Protein AF-A0A0F8VVW0-F1 (afdb_monomer_lite)

Sequence (254 aa):
MRRQPSDRPENVLALAVAEVDRIKALLSRVTDSRGLVISTGSAEGDTTPPVEAGAHTLYGVKHTRAFRVTDGGGLDIDFEQGQIWMSGTFYSVAASSLTLADDDTSYVFVDNSGAVADNVTGFPGDCWPIAEVTTVGGDITAIADRRSYSAQGVWDGTMDADEILLPRVSGSTYDDVEDANTLFGSAGWFSGGALSDAGGGNINVTAGTGVLRSAATVTTQLLFIDWPASAGNAIPVGTTRYIGVEWNMGVPQV

Organism: NCBI:txid412755

Radius of gyration: 36.34 Å; chains: 1; bounding box: 70×72×110 Å

pLDDT: mean 85.69, std 15.57, range [44.0, 98.69]

Structure (mmCIF, N/CA/C/O backbone):
data_AF-A0A0F8VVW0-F1
#
_entry.id   AF-A0A0F8VVW0-F1
#
loop_
_atom_site.group_PDB
_atom_site.id
_atom_site.type_symbol
_atom_site.label_atom_id
_atom_site.label_alt_id
_atom_site.label_comp_id
_atom_site.label_asym_id
_atom_site.label_entity_id
_atom_site.label_seq_id
_atom_site.pdbx_PDB_ins_code
_atom_site.Cartn_x
_atom_site.Cartn_y
_atom_site.Cartn_z
_atom_site.occupancy
_atom_site.B_iso_or_equiv
_atom_site.auth_seq_id
_atom_site.auth_comp_id
_atom_site.auth_asym_id
_atom_site.auth_atom_id
_atom_site.pdbx_PDB_model_num
ATOM 1 N N . MET A 1 1 ? -22.427 -56.105 -55.520 1.00 47.84 1 MET A N 1
ATOM 2 C CA . MET A 1 1 ? -21.260 -55.901 -54.633 1.00 47.84 1 MET A CA 1
ATOM 3 C C . MET A 1 1 ? -20.719 -54.489 -54.836 1.00 47.84 1 MET A C 1
ATOM 5 O O . MET A 1 1 ? -20.066 -54.245 -55.842 1.00 47.84 1 MET A O 1
ATOM 9 N N . ARG A 1 2 ? -21.032 -53.540 -53.942 1.00 49.62 2 ARG A N 1
ATOM 10 C CA . ARG A 1 2 ? -20.377 -52.219 -53.916 1.00 49.62 2 ARG A CA 1
ATOM 11 C C . ARG A 1 2 ? -19.057 -52.385 -53.165 1.00 49.62 2 ARG A C 1
ATOM 13 O O . ARG A 1 2 ? -19.084 -52.725 -51.988 1.00 49.62 2 ARG A O 1
ATOM 20 N N . ARG A 1 3 ? -17.924 -52.214 -53.851 1.00 55.06 3 ARG A N 1
ATOM 21 C CA . ARG A 1 3 ? -16.608 -52.181 -53.200 1.00 55.06 3 ARG A CA 1
ATOM 22 C C . ARG A 1 3 ? -16.547 -50.929 -52.327 1.00 55.06 3 ARG A C 1
ATOM 24 O O . ARG A 1 3 ? -16.773 -49.831 -52.828 1.00 55.06 3 ARG A O 1
ATOM 31 N N . GLN A 1 4 ? -16.293 -51.122 -51.038 1.00 60.62 4 GLN A N 1
ATOM 32 C CA . GLN A 1 4 ? -16.011 -50.038 -50.106 1.00 60.62 4 GLN A CA 1
ATOM 33 C C . GLN A 1 4 ? -14.734 -49.325 -50.595 1.00 60.62 4 GLN A C 1
ATOM 35 O O . GLN A 1 4 ? -13.787 -50.022 -50.978 1.00 60.62 4 GLN A O 1
ATOM 40 N N . PRO A 1 5 ? -14.708 -47.982 -50.684 1.00 60.03 5 PRO A N 1
ATOM 41 C CA . PRO A 1 5 ? -13.512 -47.260 -51.098 1.00 60.03 5 PRO A CA 1
ATOM 42 C C . PRO A 1 5 ? -12.391 -47.616 -50.127 1.00 60.03 5 PRO A C 1
ATOM 44 O O . PRO A 1 5 ? -12.570 -47.516 -48.919 1.00 60.03 5 PRO A O 1
ATOM 47 N N . SER A 1 6 ? -11.272 -48.107 -50.650 1.00 61.44 6 SER A N 1
ATOM 48 C CA . SER A 1 6 ? -10.105 -48.415 -49.835 1.00 61.44 6 SER A CA 1
ATOM 49 C C . SER A 1 6 ? -9.592 -47.116 -49.219 1.00 61.44 6 SER A C 1
ATOM 51 O O . SER A 1 6 ? -9.110 -46.255 -49.962 1.00 61.44 6 SER A O 1
ATOM 53 N N . ASP A 1 7 ? -9.681 -46.993 -47.898 1.00 57.81 7 ASP A N 1
ATOM 54 C CA . ASP A 1 7 ? -8.983 -45.974 -47.121 1.00 57.81 7 ASP A CA 1
ATOM 55 C C . ASP A 1 7 ? -7.480 -46.148 -47.355 1.00 57.81 7 ASP A C 1
ATOM 57 O O . ASP A 1 7 ? -6.821 -47.003 -46.763 1.00 57.81 7 ASP A O 1
ATOM 61 N N . ARG A 1 8 ? -6.941 -45.399 -48.324 1.00 61.28 8 ARG A N 1
ATOM 62 C CA . ARG A 1 8 ? -5.510 -45.409 -48.613 1.00 61.28 8 ARG A CA 1
ATOM 63 C C . ARG A 1 8 ? -4.805 -44.644 -47.488 1.00 61.28 8 ARG A C 1
ATOM 65 O O . ARG A 1 8 ? -5.070 -43.451 -47.333 1.00 61.28 8 ARG A O 1
ATOM 72 N N . PRO A 1 9 ? -3.880 -45.279 -46.747 1.00 61.19 9 PRO A N 1
ATOM 73 C CA . PRO A 1 9 ? -3.163 -44.649 -45.635 1.00 61.19 9 PRO A CA 1
ATOM 74 C C . PRO A 1 9 ? -2.326 -43.431 -46.061 1.00 61.19 9 PRO A C 1
ATOM 76 O O . PRO A 1 9 ? -1.993 -42.589 -45.233 1.00 61.19 9 PRO A O 1
ATOM 79 N N . GLU A 1 10 ? -2.059 -43.278 -47.359 1.00 61.12 10 GLU A N 1
ATOM 80 C CA . GLU A 1 10 ? -1.355 -42.129 -47.936 1.00 61.12 10 GLU A CA 1
ATOM 81 C C . GLU A 1 10 ? -2.100 -40.790 -47.764 1.00 61.12 10 GLU A C 1
ATOM 83 O O . GLU A 1 10 ? -1.491 -39.733 -47.904 1.00 61.12 10 GLU A O 1
ATOM 88 N N . ASN A 1 11 ? -3.392 -40.802 -47.411 1.00 73.44 11 ASN A N 1
ATOM 89 C CA . ASN A 1 11 ? -4.185 -39.574 -47.292 1.00 73.44 11 ASN A CA 1
ATOM 90 C C . ASN A 1 11 ? -4.186 -38.955 -45.879 1.00 73.44 11 ASN A C 1
ATOM 92 O O . ASN A 1 11 ? -4.501 -37.778 -45.718 1.00 73.44 11 ASN A O 1
ATOM 96 N N . VAL A 1 12 ? -3.820 -39.721 -44.845 1.00 80.00 12 VAL A N 1
ATOM 97 C CA . VAL A 1 12 ? -3.899 -39.254 -43.446 1.00 80.00 12 VAL A CA 1
ATOM 98 C C . VAL A 1 12 ? -2.802 -38.234 -43.139 1.00 80.00 12 VAL A C 1
ATOM 100 O O . VAL A 1 12 ? -3.068 -37.209 -42.515 1.00 80.00 12 VAL A O 1
ATOM 103 N N . LEU A 1 13 ? -1.582 -38.469 -43.632 1.00 81.94 13 LEU A N 1
ATOM 104 C CA . LEU A 1 13 ? -0.460 -37.549 -43.435 1.00 81.94 13 LEU A CA 1
ATOM 105 C C . LEU A 1 13 ? -0.698 -36.209 -44.142 1.00 81.94 13 LEU A C 1
ATOM 107 O O . LEU A 1 13 ? -0.454 -35.154 -43.564 1.00 81.94 13 LEU A O 1
ATOM 111 N N . ALA A 1 14 ? -1.225 -36.246 -45.368 1.00 84.25 14 ALA A N 1
ATOM 112 C CA . ALA A 1 14 ? -1.556 -35.040 -46.121 1.00 84.25 14 ALA A CA 1
ATOM 113 C C . ALA A 1 14 ? -2.637 -34.204 -45.414 1.00 84.25 14 ALA A C 1
ATOM 115 O O . ALA A 1 14 ? -2.525 -32.981 -45.353 1.00 84.25 14 ALA A O 1
ATOM 116 N N . LEU A 1 15 ? -3.649 -34.859 -44.831 1.00 85.62 15 LEU A N 1
ATOM 117 C CA . LEU A 1 15 ? -4.698 -34.185 -44.067 1.00 85.62 15 LEU A CA 1
ATOM 118 C C . LEU A 1 15 ? -4.159 -33.564 -42.770 1.00 85.62 15 LEU A C 1
ATOM 120 O O . LEU A 1 15 ? -4.502 -3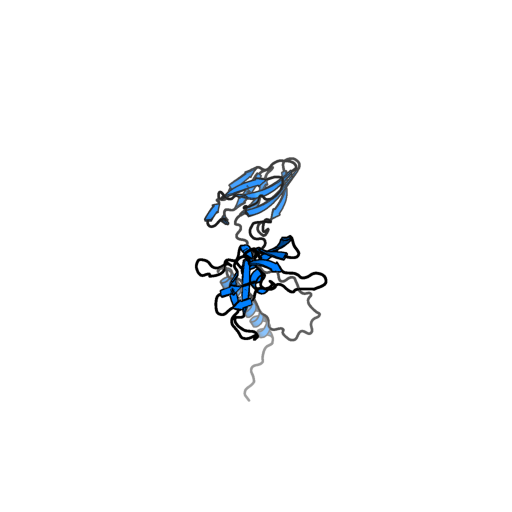2.429 -42.451 1.00 85.62 15 LEU A O 1
ATOM 124 N N . ALA A 1 16 ? -3.286 -34.275 -42.052 1.00 85.81 16 ALA A N 1
ATOM 125 C CA . ALA A 1 16 ? -2.665 -33.765 -40.831 1.00 85.81 16 ALA A CA 1
ATOM 126 C C . ALA A 1 16 ? -1.788 -32.533 -41.105 1.00 85.81 16 ALA A C 1
ATOM 128 O O . ALA A 1 16 ? -1.873 -31.543 -40.383 1.00 85.81 16 ALA A O 1
ATOM 129 N N . VAL A 1 17 ? -0.991 -32.558 -42.180 1.00 90.94 17 VAL A N 1
ATOM 130 C CA . VAL A 1 17 ? -0.174 -31.405 -42.593 1.00 90.94 17 VAL A CA 1
ATOM 131 C C . VAL A 1 17 ? -1.060 -30.217 -42.976 1.00 90.94 17 VAL A C 1
ATOM 133 O O . VAL A 1 17 ? -0.816 -29.103 -42.515 1.00 90.94 17 VAL A O 1
ATOM 136 N N . ALA A 1 18 ? -2.132 -30.453 -43.740 1.00 90.19 18 ALA A N 1
ATOM 137 C CA . ALA A 1 18 ? -3.080 -29.402 -44.105 1.00 90.19 18 ALA A CA 1
ATOM 138 C C . ALA A 1 18 ? -3.761 -28.774 -42.875 1.00 90.19 18 ALA A C 1
ATOM 140 O O . ALA A 1 18 ? -3.954 -27.558 -42.830 1.00 90.19 18 ALA A O 1
ATOM 141 N N . GLU A 1 19 ? -4.091 -29.577 -41.862 1.00 90.94 19 GLU A N 1
ATOM 142 C CA . GLU A 1 19 ? -4.696 -29.082 -40.624 1.00 90.94 19 GLU A CA 1
ATOM 143 C C . GLU A 1 19 ? -3.701 -28.278 -39.776 1.00 90.94 19 GLU A C 1
ATOM 145 O O . GLU A 1 19 ? -4.054 -27.220 -39.254 1.00 90.94 19 GLU A O 1
ATOM 150 N N . VAL A 1 20 ? -2.435 -28.703 -39.707 1.00 91.19 20 VAL A N 1
ATOM 151 C CA . VAL A 1 20 ? -1.364 -27.930 -39.057 1.00 91.19 20 VAL A CA 1
ATOM 152 C C . VAL A 1 20 ? -1.193 -26.567 -39.724 1.00 91.19 20 VAL A C 1
ATOM 154 O O . VAL A 1 20 ? -1.109 -25.549 -39.034 1.00 91.19 20 VAL A O 1
ATOM 157 N N . ASP A 1 21 ? -1.179 -26.516 -41.054 1.00 92.62 21 ASP A N 1
ATOM 158 C CA . ASP A 1 21 ? -1.031 -25.255 -41.782 1.00 92.62 21 ASP A CA 1
ATOM 159 C C . ASP A 1 21 ? -2.270 -24.358 -41.633 1.00 92.62 21 ASP A C 1
ATOM 161 O O . ASP A 1 21 ? -2.137 -23.139 -41.474 1.00 92.62 21 ASP A O 1
ATOM 165 N N . ARG A 1 22 ? -3.473 -24.946 -41.560 1.00 93.56 22 ARG A N 1
ATOM 166 C CA . ARG A 1 22 ? -4.710 -24.224 -41.223 1.00 93.56 22 ARG A CA 1
ATOM 167 C C . ARG A 1 22 ? -4.638 -23.609 -39.826 1.00 93.56 22 ARG A C 1
ATOM 169 O O . ARG A 1 22 ? -4.979 -22.436 -39.662 1.00 93.56 22 ARG A O 1
ATOM 176 N N . ILE A 1 23 ? -4.185 -24.372 -38.830 1.00 87.62 23 ILE A N 1
ATOM 177 C CA . ILE A 1 23 ? -4.038 -23.899 -37.447 1.00 87.62 23 ILE A CA 1
ATOM 178 C C . ILE A 1 23 ? -3.002 -22.777 -37.380 1.00 87.62 23 ILE A C 1
ATOM 180 O O . ILE A 1 23 ? -3.293 -21.741 -36.788 1.00 87.62 23 ILE A O 1
ATOM 184 N N . LYS A 1 24 ? -1.845 -22.914 -38.041 1.00 86.25 24 LYS A N 1
ATOM 185 C CA . LYS A 1 24 ? -0.831 -21.844 -38.118 1.00 86.25 24 LYS A CA 1
ATOM 186 C C . LYS A 1 24 ? -1.395 -20.560 -38.721 1.00 86.25 24 LYS A C 1
ATOM 188 O O . LYS A 1 24 ? -1.176 -19.481 -38.173 1.00 86.25 24 LYS A O 1
ATOM 193 N N . ALA A 1 25 ? -2.145 -20.668 -39.817 1.00 85.38 25 ALA A N 1
ATOM 194 C CA . ALA A 1 25 ? -2.762 -19.514 -40.464 1.00 85.38 25 ALA A CA 1
ATOM 195 C C . ALA A 1 25 ? -3.808 -18.838 -39.562 1.00 85.38 25 ALA A C 1
ATOM 197 O O . ALA A 1 25 ? -3.866 -17.611 -39.495 1.00 85.38 25 ALA A O 1
ATOM 198 N N . LEU A 1 26 ? -4.617 -19.618 -38.838 1.00 82.56 26 LEU A N 1
ATOM 199 C CA . LEU A 1 26 ? -5.561 -19.080 -37.856 1.00 82.56 26 LEU A CA 1
ATOM 200 C C . LEU A 1 26 ? -4.843 -18.401 -36.692 1.00 82.56 26 LEU A C 1
ATOM 202 O O . LEU A 1 26 ? -5.228 -17.298 -36.313 1.00 82.56 26 LEU A O 1
ATOM 206 N N . LEU A 1 27 ? -3.786 -19.026 -36.171 1.00 78.50 27 LEU A N 1
ATOM 207 C CA . LEU A 1 27 ? -3.002 -18.483 -35.070 1.00 78.50 27 LEU A CA 1
ATOM 208 C C . LEU A 1 27 ? -2.382 -17.140 -35.464 1.00 78.50 27 LEU A C 1
ATOM 210 O O . LEU A 1 27 ? -2.571 -16.169 -34.742 1.00 78.50 27 LEU A O 1
ATOM 214 N N . SER A 1 28 ? -1.770 -17.063 -36.653 1.00 78.06 28 SER A N 1
ATOM 215 C CA . SER A 1 28 ? -1.213 -15.822 -37.211 1.00 78.06 28 SER A CA 1
ATOM 216 C C . SER A 1 28 ? -2.260 -14.709 -37.286 1.00 78.06 28 SER A C 1
ATOM 218 O O . SER A 1 28 ? -2.015 -13.597 -36.828 1.00 78.06 28 SER A O 1
ATOM 220 N N . ARG A 1 29 ? -3.466 -15.011 -37.791 1.00 75.12 29 ARG A N 1
ATOM 221 C CA . ARG A 1 29 ? -4.549 -14.017 -37.901 1.00 75.12 29 ARG A CA 1
ATOM 222 C C . ARG A 1 29 ? -5.009 -13.490 -36.545 1.00 75.12 29 ARG A C 1
ATOM 224 O O . ARG A 1 29 ? -5.403 -12.333 -36.464 1.00 75.12 29 ARG A O 1
ATOM 231 N N . VAL A 1 30 ? -4.985 -14.322 -35.505 1.00 69.69 30 VAL A N 1
ATOM 232 C CA . VAL A 1 30 ? 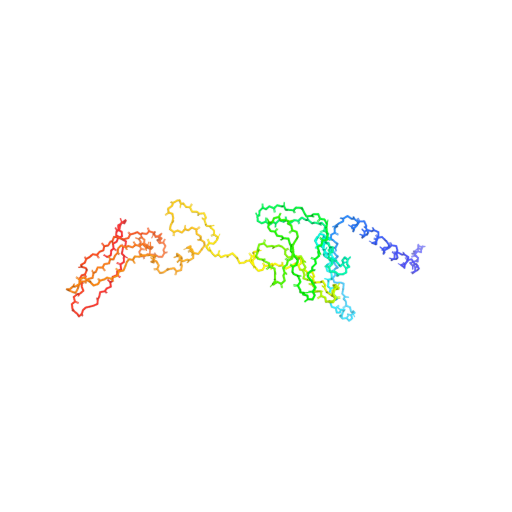-5.365 -13.909 -34.146 1.00 69.69 30 VAL A CA 1
ATOM 233 C C . VAL A 1 30 ? -4.232 -13.119 -33.481 1.00 69.69 30 VAL A C 1
ATOM 235 O O . VAL A 1 30 ? -4.498 -12.101 -32.834 1.00 69.69 30 VAL A O 1
ATOM 238 N N . THR A 1 31 ? -2.972 -13.522 -33.685 1.00 64.31 31 THR A N 1
ATOM 239 C CA . THR A 1 31 ? -1.797 -12.861 -33.094 1.00 64.31 31 THR A CA 1
ATOM 240 C C . THR A 1 31 ? -1.490 -11.492 -33.700 1.00 64.31 31 THR A C 1
ATOM 242 O O . THR A 1 31 ? -1.046 -10.597 -32.977 1.00 64.31 31 THR A O 1
ATOM 245 N N . ASP A 1 32 ? -1.802 -11.275 -34.981 1.00 61.38 32 ASP A N 1
ATOM 246 C CA . ASP A 1 32 ? -1.626 -9.972 -35.648 1.00 61.38 32 ASP A CA 1
ATOM 247 C C . ASP A 1 32 ? -2.546 -8.887 -35.052 1.00 61.38 32 ASP A C 1
ATOM 249 O O . ASP A 1 32 ? -2.258 -7.689 -35.101 1.00 61.38 32 ASP A O 1
ATOM 253 N N . SER A 1 33 ? -3.621 -9.307 -34.382 1.00 51.47 33 SER A N 1
ATOM 254 C CA . SER A 1 33 ? -4.605 -8.454 -33.716 1.00 51.47 33 SER A CA 1
ATOM 255 C C . SER A 1 33 ? -4.477 -8.451 -32.188 1.00 51.47 33 SER A C 1
ATOM 257 O O . SER A 1 33 ? -5.466 -8.608 -31.491 1.00 51.47 33 SER A O 1
ATOM 259 N N . ARG A 1 34 ? -3.270 -8.255 -31.635 1.00 54.69 34 ARG A N 1
ATOM 260 C CA . ARG A 1 34 ? -3.000 -7.921 -30.207 1.00 54.69 34 ARG A CA 1
ATOM 261 C C . ARG A 1 34 ? -3.646 -8.818 -29.117 1.00 54.69 34 ARG A C 1
ATOM 263 O O . ARG A 1 34 ? -3.552 -8.453 -27.948 1.00 54.69 34 ARG A O 1
ATOM 270 N N . GLY A 1 35 ? -4.273 -9.941 -29.454 1.00 54.31 35 GLY A N 1
ATOM 271 C CA . GLY A 1 35 ? -5.018 -10.782 -28.519 1.00 54.31 35 GLY A CA 1
ATOM 272 C C . GLY A 1 35 ? -4.146 -11.848 -27.861 1.00 54.31 35 GLY A C 1
ATOM 273 O O . GLY A 1 35 ? -3.305 -12.461 -28.515 1.00 54.31 35 GLY A O 1
ATOM 274 N N . LEU A 1 36 ? -4.367 -12.080 -26.565 1.00 64.69 36 LEU A N 1
ATOM 275 C CA . LEU A 1 36 ? -3.828 -13.225 -25.833 1.00 64.69 36 LEU A CA 1
ATOM 276 C C . LEU A 1 36 ? -4.496 -14.507 -26.352 1.00 64.69 36 LEU A C 1
ATOM 278 O O . LEU A 1 36 ? -5.720 -14.623 -26.312 1.00 64.69 36 LEU A O 1
ATOM 282 N N . VAL A 1 37 ? -3.704 -15.472 -26.818 1.00 66.38 37 VAL A N 1
ATOM 283 C CA . VAL A 1 37 ? -4.208 -16.793 -27.216 1.00 66.38 37 VAL A CA 1
ATOM 284 C C . VAL A 1 37 ? -4.000 -17.764 -26.058 1.00 66.38 37 VAL A C 1
ATOM 286 O O . VAL A 1 37 ? -2.865 -18.053 -25.692 1.00 66.38 37 VAL A O 1
ATOM 289 N N . ILE A 1 38 ? -5.094 -18.273 -25.490 1.00 67.75 38 ILE A N 1
ATOM 290 C CA . ILE A 1 38 ? -5.076 -19.338 -24.481 1.00 67.75 38 ILE A CA 1
ATOM 291 C C . ILE A 1 38 ? -5.612 -20.600 -25.151 1.00 67.75 38 ILE A C 1
ATOM 293 O O . ILE A 1 38 ? -6.786 -20.653 -25.515 1.00 67.75 38 ILE A O 1
ATOM 297 N N . SER A 1 39 ? -4.772 -21.619 -25.327 1.00 68.44 39 SER A N 1
ATOM 298 C CA . SER A 1 39 ? -5.241 -22.940 -25.748 1.00 68.44 39 SER A CA 1
ATOM 299 C C . SER A 1 39 ? -5.531 -23.795 -24.519 1.00 68.44 39 SER A C 1
ATOM 301 O O . SER A 1 39 ? -4.609 -24.196 -23.812 1.00 68.44 39 SER A O 1
ATOM 303 N N . THR A 1 40 ? -6.800 -24.105 -24.267 1.00 65.94 40 THR A N 1
ATOM 304 C CA . THR A 1 40 ? -7.191 -25.110 -23.273 1.00 65.94 40 THR A CA 1
ATOM 305 C C . THR A 1 40 ? -7.305 -26.460 -23.971 1.00 65.94 40 THR A C 1
ATOM 307 O O . THR A 1 40 ? -8.348 -26.788 -24.540 1.00 65.94 40 THR A O 1
ATOM 310 N N . GLY A 1 41 ? -6.222 -27.235 -23.983 1.00 61.88 41 GLY A N 1
ATOM 311 C CA . GLY A 1 41 ? -6.321 -28.643 -24.364 1.00 61.88 41 GLY A CA 1
ATOM 312 C C . GLY A 1 41 ? -7.166 -29.387 -23.326 1.00 61.88 41 GLY A C 1
ATOM 313 O O . GLY A 1 41 ? -6.975 -29.183 -22.128 1.00 61.88 41 GLY A O 1
ATOM 314 N N . SER A 1 42 ? -8.107 -30.232 -23.756 1.00 53.75 42 SER A N 1
ATOM 315 C CA . SER A 1 42 ? -8.609 -31.282 -22.861 1.00 53.75 42 SER A CA 1
ATOM 316 C C . SER A 1 42 ? -7.496 -32.309 -22.708 1.00 53.75 42 SER A C 1
ATOM 318 O O . SER A 1 42 ? -6.870 -32.658 -23.705 1.00 53.75 42 SER A O 1
ATOM 320 N N . ALA A 1 43 ? -7.222 -32.753 -21.481 1.00 52.56 43 ALA A N 1
ATOM 321 C CA . ALA A 1 43 ? -6.251 -33.810 -21.231 1.00 52.56 43 ALA A CA 1
ATOM 322 C C . ALA A 1 43 ? -6.705 -35.080 -21.968 1.00 52.56 43 ALA A C 1
ATOM 324 O O . ALA A 1 43 ? -7.603 -35.787 -21.510 1.00 52.56 43 ALA A O 1
ATOM 325 N N . GLU A 1 44 ? -6.149 -35.331 -23.151 1.00 59.03 44 GLU A N 1
ATOM 326 C CA . GLU A 1 44 ? -6.324 -36.610 -23.825 1.00 59.03 44 GLU A CA 1
ATOM 327 C C . GLU A 1 44 ? -5.577 -37.668 -23.009 1.00 59.03 44 GLU A C 1
ATOM 329 O O . GLU A 1 44 ? -4.496 -37.397 -22.493 1.00 59.03 44 GLU A O 1
ATOM 334 N N . GLY A 1 45 ? -6.198 -38.837 -22.818 1.00 55.94 45 GLY A N 1
ATOM 335 C CA . GLY A 1 45 ? -5.703 -39.901 -21.943 1.00 55.94 45 GLY A CA 1
ATOM 336 C C . GLY A 1 45 ? -4.254 -40.272 -22.254 1.00 55.94 45 GLY A C 1
ATOM 337 O O . GLY A 1 45 ? -3.985 -40.986 -23.218 1.00 55.94 45 GLY A O 1
ATOM 338 N N . ASP A 1 46 ? -3.344 -39.766 -21.428 1.00 49.88 46 ASP A N 1
ATOM 339 C CA . ASP A 1 46 ? -1.911 -39.792 -21.670 1.00 49.88 46 ASP A CA 1
ATOM 340 C C . ASP A 1 46 ? -1.270 -41.064 -21.093 1.00 49.88 46 ASP A C 1
ATOM 342 O O . ASP A 1 46 ? -1.345 -41.333 -19.893 1.00 49.88 46 ASP A O 1
ATOM 346 N N . THR A 1 47 ? -0.643 -41.862 -21.961 1.00 61.41 47 THR A N 1
ATOM 347 C CA . THR A 1 47 ? 0.270 -42.957 -21.580 1.00 61.41 47 THR A CA 1
ATOM 348 C C . THR A 1 47 ? 1.741 -42.587 -21.788 1.00 61.41 47 THR A C 1
ATOM 350 O O . THR A 1 47 ? 2.609 -43.457 -21.695 1.00 61.41 47 THR A O 1
ATOM 353 N N . THR A 1 48 ? 2.049 -41.336 -22.126 1.00 58.00 48 THR A N 1
ATOM 354 C CA . THR A 1 48 ? 3.425 -40.846 -22.218 1.00 58.00 48 THR A CA 1
ATOM 355 C C . THR A 1 48 ? 3.940 -40.447 -20.830 1.00 58.00 48 THR A C 1
ATOM 357 O O . THR A 1 48 ? 3.157 -40.076 -19.953 1.00 58.00 48 THR A O 1
ATOM 360 N N . PRO A 1 49 ? 5.245 -40.641 -20.554 1.00 62.84 49 PRO A N 1
ATOM 361 C CA . PRO A 1 49 ? 5.819 -40.281 -19.264 1.00 62.84 49 PRO A CA 1
ATOM 362 C C . PRO A 1 49 ? 5.588 -38.790 -18.999 1.00 62.84 49 PRO A C 1
ATOM 364 O O . PRO A 1 49 ? 5.624 -38.013 -19.953 1.00 62.84 49 PRO A O 1
ATOM 367 N N . PRO A 1 50 ? 5.367 -38.399 -17.729 1.00 60.50 50 PRO A N 1
ATOM 368 C CA . PRO A 1 50 ? 4.977 -37.047 -17.364 1.00 60.50 50 PRO A CA 1
ATOM 369 C C . PRO A 1 50 ? 5.950 -36.059 -17.993 1.00 60.50 50 PRO A C 1
ATOM 371 O O . PRO A 1 50 ? 7.121 -35.998 -17.616 1.00 60.50 50 PRO A O 1
ATOM 374 N N . VAL A 1 51 ? 5.465 -35.313 -18.983 1.00 62.69 51 VAL A N 1
ATOM 375 C CA . VAL A 1 51 ? 6.179 -34.150 -19.486 1.00 62.69 51 VAL A CA 1
ATOM 376 C C . VAL A 1 51 ? 6.255 -33.215 -18.288 1.00 62.69 51 VAL A C 1
ATOM 378 O O . VAL A 1 51 ? 5.217 -32.789 -17.777 1.00 62.69 51 VAL A O 1
ATOM 381 N N . GLU A 1 52 ? 7.467 -32.983 -17.771 1.00 55.47 52 GLU A N 1
ATOM 382 C CA . GLU A 1 52 ? 7.692 -31.988 -16.723 1.00 55.47 52 GLU A CA 1
ATOM 383 C C . GLU A 1 52 ? 6.936 -30.726 -17.115 1.00 55.47 52 GLU A C 1
ATOM 385 O O . GLU A 1 52 ? 6.987 -30.334 -18.282 1.00 55.47 52 GLU A O 1
ATOM 390 N N . ALA A 1 53 ? 6.190 -30.143 -16.173 1.00 56.41 53 ALA A N 1
ATOM 391 C CA . ALA A 1 53 ? 5.403 -28.944 -16.401 1.00 56.41 53 ALA A CA 1
ATOM 392 C C . ALA A 1 53 ? 6.331 -27.827 -16.896 1.00 56.41 53 ALA A C 1
ATOM 394 O O . ALA A 1 53 ? 6.897 -27.070 -16.109 1.00 56.41 53 ALA A O 1
ATOM 395 N N . GLY A 1 54 ? 6.526 -27.764 -18.214 1.00 56.28 54 GLY A N 1
ATOM 396 C CA . GLY A 1 54 ? 7.300 -26.733 -18.868 1.00 56.28 54 GLY A CA 1
ATOM 397 C C . GLY A 1 54 ? 6.646 -25.428 -18.481 1.00 56.28 54 GLY A C 1
ATOM 398 O O . GLY A 1 54 ? 5.440 -25.271 -18.685 1.00 56.28 54 GLY A O 1
ATOM 399 N N . ALA A 1 55 ? 7.418 -24.551 -17.838 1.00 47.19 55 ALA A N 1
ATOM 400 C CA . ALA A 1 55 ? 6.930 -23.288 -17.316 1.00 47.19 55 ALA A CA 1
ATOM 401 C C . ALA A 1 55 ? 6.016 -22.641 -18.356 1.00 47.19 55 ALA A C 1
ATOM 403 O O . ALA A 1 55 ? 6.440 -22.358 -19.482 1.00 47.19 55 ALA A O 1
ATOM 404 N N . HIS A 1 56 ? 4.746 -22.472 -17.992 1.00 45.50 56 HIS A N 1
ATOM 405 C CA . HIS A 1 56 ? 3.754 -21.836 -18.836 1.00 45.50 56 HIS A CA 1
ATOM 406 C C . HIS A 1 56 ? 4.204 -20.382 -18.995 1.00 45.50 56 HIS A C 1
ATOM 408 O O . HIS A 1 56 ? 3.912 -19.526 -18.163 1.00 45.50 56 HIS A O 1
ATOM 414 N N . THR A 1 57 ? 5.021 -20.118 -20.013 1.00 51.56 57 THR A N 1
ATOM 415 C CA . THR A 1 57 ? 5.554 -18.785 -20.272 1.00 51.56 57 THR A CA 1
ATOM 416 C C . THR A 1 57 ? 4.394 -18.004 -20.853 1.00 51.56 57 THR A C 1
ATOM 418 O O . THR A 1 57 ? 4.121 -18.061 -22.052 1.00 51.56 57 THR A O 1
ATOM 421 N N . LEU A 1 58 ? 3.625 -17.361 -19.974 1.00 52.62 58 LEU A N 1
ATOM 422 C CA . LEU A 1 58 ? 2.539 -16.481 -20.362 1.00 52.62 58 LEU A CA 1
ATOM 423 C C . LEU A 1 58 ? 3.150 -15.386 -21.240 1.00 52.62 58 LEU A C 1
ATOM 425 O O . LEU A 1 58 ? 3.756 -14.439 -20.742 1.00 52.62 58 LEU A O 1
ATOM 429 N N . TYR A 1 59 ? 2.965 -15.483 -22.556 1.00 45.91 59 TYR A N 1
ATOM 430 C CA . TYR A 1 59 ? 3.287 -14.401 -23.482 1.00 45.91 59 TYR A CA 1
ATOM 431 C C . TYR A 1 59 ? 2.239 -13.271 -23.401 1.00 45.91 59 TYR A C 1
ATOM 433 O O . TYR A 1 59 ? 1.746 -12.768 -24.404 1.00 45.91 59 TYR A O 1
ATOM 441 N N . GLY A 1 60 ? 1.933 -12.827 -22.178 1.00 44.16 60 GLY A N 1
ATOM 442 C CA . GLY A 1 60 ? 1.423 -11.487 -21.890 1.00 44.16 60 GLY A CA 1
ATOM 443 C C . GLY A 1 60 ? 2.530 -10.424 -21.951 1.00 44.16 60 GLY A C 1
ATOM 444 O O . GLY A 1 60 ? 2.309 -9.293 -21.541 1.00 44.16 60 GLY A O 1
ATOM 445 N N . VAL A 1 61 ? 3.713 -10.760 -22.491 1.00 44.00 61 VAL A N 1
ATOM 446 C CA . VAL A 1 61 ? 4.908 -9.901 -22.631 1.00 44.00 61 VAL A CA 1
ATOM 447 C C . VAL A 1 61 ? 4.752 -8.792 -23.680 1.00 44.00 61 VAL A C 1
ATOM 449 O O . VAL A 1 61 ? 5.728 -8.323 -24.258 1.00 44.00 61 VAL A O 1
ATOM 452 N N . LYS A 1 62 ? 3.542 -8.262 -23.872 1.00 48.16 62 LYS A N 1
ATOM 453 C CA . LYS A 1 62 ? 3.452 -6.817 -24.069 1.00 48.16 62 LYS A CA 1
ATOM 454 C C . LYS A 1 62 ? 3.546 -6.167 -22.693 1.00 48.16 62 LYS A C 1
ATOM 456 O O . LYS A 1 62 ? 2.641 -5.450 -22.288 1.00 48.16 62 LYS A O 1
ATOM 461 N N . HIS A 1 63 ? 4.703 -6.312 -22.038 1.00 54.66 63 HIS A N 1
ATOM 462 C CA . HIS A 1 63 ? 5.258 -5.109 -21.440 1.00 54.66 63 HIS A CA 1
ATOM 463 C C . HIS A 1 63 ? 5.346 -4.170 -22.632 1.00 54.66 63 HIS A C 1
ATOM 465 O O . HIS A 1 63 ? 6.155 -4.379 -23.541 1.00 54.66 63 HIS A O 1
ATOM 471 N N . THR A 1 64 ? 4.399 -3.236 -22.735 1.00 66.44 64 THR A N 1
ATOM 472 C CA . THR A 1 64 ? 4.568 -2.103 -23.629 1.00 66.44 64 THR A CA 1
ATOM 473 C C . THR A 1 64 ? 6.001 -1.666 -23.415 1.00 66.44 64 THR A C 1
ATOM 475 O O . THR A 1 64 ? 6.426 -1.515 -22.269 1.00 66.44 64 THR A O 1
ATOM 478 N N . ARG A 1 65 ? 6.787 -1.561 -24.488 1.00 87.44 65 ARG A N 1
ATOM 479 C CA . ARG A 1 65 ? 8.191 -1.180 -24.347 1.00 87.44 65 ARG A CA 1
ATOM 480 C C . ARG A 1 65 ? 8.338 0.202 -23.689 1.00 87.44 65 ARG A C 1
ATOM 482 O O . ARG A 1 65 ? 9.443 0.574 -23.359 1.00 87.44 65 ARG A O 1
ATOM 489 N N . ALA A 1 66 ? 7.224 0.885 -23.416 1.00 92.44 66 ALA A N 1
ATOM 490 C CA . ALA A 1 66 ? 7.087 1.967 -22.463 1.00 92.44 66 ALA A CA 1
ATOM 491 C C . ALA A 1 66 ? 8.012 1.858 -21.255 1.00 92.44 66 ALA A C 1
ATOM 493 O O . ALA A 1 66 ? 8.021 0.852 -20.533 1.00 92.44 66 ALA A O 1
ATOM 494 N N . PHE A 1 67 ? 8.787 2.926 -21.080 1.00 95.56 67 PHE A N 1
ATOM 495 C CA . PHE A 1 67 ? 9.794 3.069 -20.043 1.00 95.56 67 PHE A CA 1
ATOM 496 C C . PHE A 1 67 ? 10.861 1.973 -20.052 1.00 95.56 67 PHE A C 1
ATOM 498 O O . PHE A 1 67 ? 11.573 1.809 -19.077 1.00 95.56 67 PHE A O 1
ATOM 505 N N . ARG A 1 68 ? 10.999 1.163 -21.106 1.00 95.75 68 ARG A N 1
ATOM 506 C CA . ARG A 1 68 ? 12.107 0.210 -21.166 1.00 95.75 68 ARG A CA 1
ATOM 507 C C . ARG A 1 68 ? 13.405 1.002 -21.199 1.00 95.75 68 ARG A C 1
ATOM 509 O O . ARG A 1 68 ? 13.551 1.853 -22.069 1.00 95.75 68 ARG A O 1
ATOM 516 N N . VAL A 1 69 ? 14.311 0.667 -20.289 1.00 97.69 69 VAL A N 1
ATOM 517 C CA . VAL A 1 69 ? 15.667 1.210 -20.239 1.00 97.69 69 VAL A CA 1
ATOM 518 C C . VAL A 1 69 ? 16.613 0.287 -21.004 1.00 97.69 69 VAL A C 1
ATOM 520 O O . VAL A 1 69 ? 16.520 -0.942 -20.899 1.00 97.69 69 VAL A O 1
ATOM 523 N N . THR A 1 70 ? 17.491 0.880 -21.803 1.00 98.00 70 THR A N 1
ATOM 524 C CA . THR A 1 70 ? 18.575 0.217 -22.531 1.00 98.00 70 THR A CA 1
ATOM 525 C C . THR A 1 70 ? 19.865 1.013 -22.388 1.00 98.00 70 THR A C 1
ATOM 527 O O . THR A 1 70 ? 19.832 2.202 -22.094 1.00 98.00 70 THR A O 1
ATOM 530 N N . ASP A 1 71 ? 20.994 0.351 -22.599 1.00 98.31 71 ASP A N 1
ATOM 531 C CA . ASP A 1 71 ? 22.310 0.984 -22.638 1.00 98.31 71 ASP A CA 1
ATOM 532 C C . ASP A 1 71 ? 22.451 1.830 -23.921 1.00 98.31 71 ASP A C 1
ATOM 534 O O . ASP A 1 71 ? 22.309 1.296 -25.027 1.00 98.31 71 ASP A O 1
ATOM 538 N N . GLY A 1 72 ? 22.658 3.140 -23.757 1.00 97.69 72 GLY A N 1
ATOM 539 C CA . GLY A 1 72 ? 22.905 4.108 -24.833 1.00 97.69 72 GLY A CA 1
ATOM 540 C C . GLY A 1 72 ? 24.396 4.277 -25.167 1.00 97.69 72 GLY A C 1
ATOM 541 O O . GLY A 1 72 ? 24.737 4.926 -26.161 1.00 97.69 72 GLY A O 1
ATOM 542 N N . GLY A 1 73 ? 25.277 3.647 -24.385 1.00 96.31 73 GLY A N 1
ATOM 543 C CA . GLY A 1 73 ? 26.730 3.684 -24.479 1.00 96.31 73 GLY A CA 1
ATOM 544 C C . GLY A 1 73 ? 27.378 4.552 -23.397 1.00 96.31 73 GLY A C 1
ATOM 545 O O . GLY A 1 73 ? 26.945 5.672 -23.122 1.00 96.31 73 GLY A O 1
ATOM 546 N N . GLY A 1 74 ? 28.482 4.067 -22.823 1.00 97.81 74 GLY A N 1
ATOM 547 C CA . GLY A 1 74 ? 29.187 4.777 -21.759 1.00 97.81 74 GLY A CA 1
ATOM 548 C C . GLY A 1 74 ? 28.332 4.846 -20.494 1.00 97.81 74 GLY A C 1
ATOM 549 O O . GLY A 1 74 ? 27.912 3.820 -19.974 1.00 97.81 74 GLY A O 1
ATOM 550 N N . LEU A 1 75 ? 28.052 6.057 -20.008 1.00 98.38 75 LEU A N 1
ATOM 551 C CA . LEU A 1 75 ? 27.205 6.279 -18.826 1.00 98.38 75 LEU A CA 1
ATOM 552 C C . LEU A 1 75 ? 25.767 6.687 -19.179 1.00 98.38 75 LEU A C 1
ATOM 554 O O . LEU A 1 75 ? 24.981 6.996 -18.282 1.00 98.38 75 LEU A O 1
ATOM 558 N N . ASP A 1 76 ? 25.421 6.726 -20.467 1.00 98.56 76 ASP A N 1
ATOM 559 C CA . ASP A 1 76 ? 24.100 7.145 -20.921 1.00 98.56 76 ASP A CA 1
ATOM 560 C C . ASP A 1 76 ? 23.157 5.945 -21.023 1.00 98.56 76 ASP A C 1
ATOM 562 O O . ASP A 1 76 ? 23.440 4.952 -21.693 1.00 98.56 76 ASP A O 1
ATOM 566 N N . ILE A 1 77 ? 21.983 6.063 -20.407 1.00 98.69 77 ILE A N 1
ATOM 567 C CA . ILE A 1 77 ? 20.858 5.172 -20.682 1.00 98.69 77 ILE A CA 1
ATOM 568 C C . ILE A 1 77 ? 19.907 5.808 -21.686 1.00 98.69 77 ILE A C 1
ATOM 570 O O . ILE A 1 77 ? 19.669 7.013 -21.649 1.00 98.69 77 ILE A O 1
ATOM 574 N N . ASP A 1 78 ? 19.282 4.975 -22.509 1.00 98.50 78 ASP A N 1
ATOM 575 C CA . ASP A 1 78 ? 18.117 5.329 -23.313 1.00 98.50 78 ASP A CA 1
ATOM 576 C C . ASP A 1 78 ? 16.852 4.766 -22.662 1.00 98.50 78 ASP A C 1
ATOM 578 O O . ASP A 1 78 ? 16.842 3.632 -22.175 1.00 98.50 78 ASP A O 1
ATOM 582 N N . PHE A 1 79 ? 15.755 5.520 -22.701 1.00 98.00 79 PHE A N 1
ATOM 583 C CA . PHE A 1 79 ? 14.447 5.034 -22.276 1.00 98.00 79 PHE A CA 1
ATOM 584 C C . PHE A 1 79 ? 13.353 5.314 -23.304 1.00 98.00 79 PHE A C 1
ATOM 586 O O . PHE A 1 79 ? 13.296 6.361 -23.952 1.00 98.00 79 PHE A O 1
ATOM 593 N N . GLU A 1 80 ? 12.439 4.357 -23.456 1.00 97.25 80 GLU A N 1
ATOM 594 C CA . GLU A 1 80 ? 11.325 4.474 -24.396 1.00 97.25 80 GLU A CA 1
ATOM 595 C C . GLU A 1 80 ? 10.146 5.276 -23.810 1.00 97.25 80 GLU A C 1
ATOM 597 O O . GLU A 1 80 ? 9.860 5.225 -22.613 1.00 97.25 80 GLU A O 1
ATOM 602 N N . GLN A 1 81 ? 9.402 5.969 -24.679 1.00 96.88 81 GLN A N 1
ATOM 603 C CA . GLN A 1 81 ? 8.227 6.762 -24.302 1.00 96.88 81 GLN A CA 1
ATOM 604 C C . GLN A 1 81 ? 7.170 5.938 -23.556 1.00 96.88 81 GLN A C 1
ATOM 606 O O . GLN A 1 81 ? 6.903 4.795 -23.921 1.00 96.88 81 GLN A O 1
ATOM 611 N N . GLY A 1 82 ? 6.478 6.533 -22.592 1.00 95.25 82 GLY A N 1
ATOM 612 C CA . GLY A 1 82 ? 5.454 5.846 -21.810 1.00 95.25 82 GLY A CA 1
ATOM 613 C C . GLY A 1 82 ? 4.377 6.780 -21.277 1.00 95.25 82 GLY A C 1
ATOM 614 O O . GLY A 1 82 ? 4.486 8.002 -21.356 1.00 95.25 82 GLY A O 1
ATOM 615 N N . GLN A 1 83 ? 3.307 6.192 -20.752 1.00 94.81 83 GLN A N 1
ATOM 616 C CA . GLN A 1 83 ? 2.278 6.920 -20.018 1.00 94.81 83 GLN A CA 1
ATOM 617 C C . GLN A 1 83 ? 2.131 6.315 -18.639 1.00 94.81 83 GLN A C 1
ATOM 619 O O . GLN A 1 83 ? 2.193 5.094 -18.488 1.00 94.81 83 GLN A O 1
ATOM 624 N N . ILE A 1 84 ? 1.912 7.171 -17.655 1.00 93.38 84 ILE A N 1
ATOM 625 C CA . ILE A 1 84 ? 1.790 6.753 -16.272 1.00 93.38 84 ILE A CA 1
ATOM 626 C C . ILE A 1 84 ? 0.715 7.549 -15.545 1.00 93.38 84 ILE A C 1
ATOM 628 O O . ILE A 1 84 ? 0.515 8.728 -15.823 1.00 93.38 84 ILE A O 1
ATOM 632 N N . TRP A 1 85 ? 0.018 6.888 -14.624 1.00 92.19 85 TRP A N 1
ATOM 633 C CA . TRP A 1 85 ? -0.892 7.513 -13.677 1.00 92.19 85 TRP A CA 1
ATOM 634 C C . TRP A 1 85 ? -0.232 7.591 -12.301 1.00 92.19 85 TRP A C 1
ATOM 636 O O . TRP A 1 85 ? 0.044 6.556 -11.701 1.00 92.19 85 TRP A O 1
ATOM 646 N N . MET A 1 86 ? 0.006 8.802 -11.803 1.00 89.06 86 MET A N 1
ATOM 647 C CA . MET A 1 86 ? 0.526 9.045 -10.453 1.00 89.06 86 MET A CA 1
ATOM 648 C C . MET A 1 86 ? -0.240 10.204 -9.830 1.00 89.06 86 MET A C 1
ATOM 650 O O . MET A 1 86 ? -0.564 11.171 -10.520 1.00 89.06 86 MET A O 1
ATOM 654 N N . SER A 1 87 ? -0.565 10.098 -8.540 1.00 85.19 87 SER A N 1
ATOM 655 C CA . SER A 1 87 ? -1.199 11.184 -7.773 1.00 85.19 87 SER A CA 1
ATOM 656 C C . SER A 1 87 ? -2.458 11.769 -8.435 1.00 85.19 87 SER A C 1
ATOM 658 O O . SER A 1 87 ? -2.693 12.976 -8.420 1.00 85.19 87 SER A O 1
ATOM 660 N N . GLY A 1 88 ? -3.265 10.919 -9.079 1.00 87.00 88 GLY A N 1
ATOM 661 C CA . GLY A 1 88 ? -4.497 11.349 -9.744 1.00 87.00 88 GLY A CA 1
ATOM 662 C C . GLY A 1 88 ? -4.308 12.054 -11.097 1.00 87.00 88 GLY A C 1
ATOM 663 O O . GLY A 1 88 ? -5.258 12.662 -11.588 1.00 87.00 88 GLY A O 1
ATOM 664 N N . THR A 1 89 ? -3.112 12.005 -11.696 1.00 91.94 89 THR A N 1
ATOM 665 C CA . THR A 1 89 ? -2.788 12.677 -12.967 1.00 91.94 89 THR A CA 1
ATOM 666 C C . THR A 1 89 ? -2.107 11.722 -13.955 1.00 91.94 89 THR A C 1
ATOM 668 O O . THR A 1 89 ? -1.270 10.906 -13.569 1.00 91.94 89 THR A O 1
ATOM 671 N N . PHE A 1 90 ? -2.455 11.820 -15.249 1.00 94.44 90 PHE A N 1
ATOM 672 C CA . PHE A 1 90 ? -1.767 11.099 -16.330 1.00 94.44 90 PHE A CA 1
ATOM 673 C C . PHE A 1 90 ? -0.592 11.925 -16.861 1.00 94.44 90 PHE A C 1
ATOM 675 O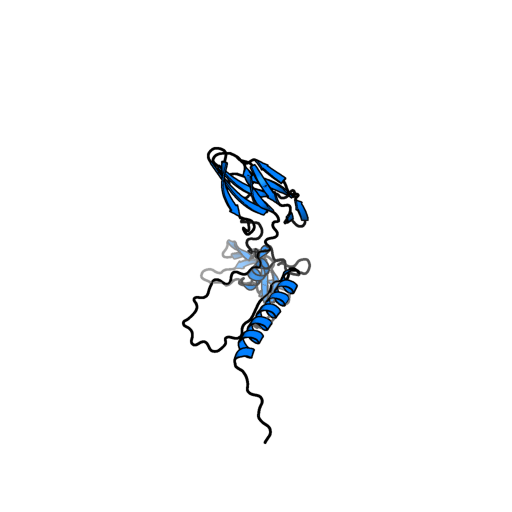 O . PHE A 1 90 ? -0.797 13.002 -17.420 1.00 94.44 90 PHE A O 1
ATOM 682 N N . TYR A 1 91 ? 0.616 11.374 -16.784 1.00 96.00 91 TYR A N 1
ATOM 683 C CA . TYR A 1 91 ? 1.813 11.928 -17.410 1.00 96.00 91 TYR A CA 1
ATOM 684 C C . TYR A 1 91 ? 2.146 11.156 -18.687 1.00 96.00 91 TYR A C 1
ATOM 686 O O . TYR A 1 91 ? 2.093 9.926 -18.716 1.00 96.00 91 TYR A O 1
ATOM 694 N N . SER A 1 92 ? 2.476 11.882 -19.757 1.00 96.50 92 SER A N 1
ATOM 695 C CA . SER A 1 92 ? 3.013 11.308 -20.996 1.00 96.50 92 SER A CA 1
ATOM 696 C C . SER A 1 92 ? 4.482 11.685 -21.106 1.00 96.50 92 SER A C 1
ATOM 698 O O . SER A 1 92 ? 4.809 12.862 -21.233 1.00 96.50 92 SER A O 1
ATOM 700 N N . VAL A 1 93 ? 5.351 10.686 -21.059 1.00 96.81 93 VAL A N 1
ATOM 701 C CA . VAL A 1 93 ? 6.803 10.848 -21.052 1.00 96.81 93 VAL A CA 1
ATOM 702 C C . VAL A 1 93 ? 7.331 10.471 -22.429 1.00 96.81 93 VAL A C 1
ATOM 704 O O . VAL A 1 93 ? 7.058 9.376 -22.925 1.00 96.81 93 VAL A O 1
ATOM 707 N N . ALA A 1 94 ? 8.052 11.384 -23.077 1.00 97.19 94 ALA A N 1
ATOM 708 C CA . ALA A 1 94 ? 8.696 11.116 -24.360 1.00 97.19 94 ALA A CA 1
ATOM 709 C C . ALA A 1 94 ? 9.935 10.227 -24.178 1.00 97.19 94 ALA A C 1
ATOM 711 O O . ALA A 1 94 ? 10.520 10.198 -23.103 1.00 97.19 94 ALA A O 1
ATOM 712 N N . ALA A 1 95 ? 10.342 9.518 -25.231 1.00 97.50 95 ALA A N 1
ATOM 713 C CA . ALA A 1 95 ? 11.615 8.806 -25.226 1.00 97.50 95 ALA A CA 1
ATOM 714 C C . ALA A 1 95 ? 12.771 9.816 -25.165 1.00 97.50 95 ALA A C 1
ATOM 716 O O . ALA A 1 95 ? 12.710 10.849 -25.838 1.00 97.50 95 ALA A O 1
ATOM 717 N N . SER A 1 96 ? 13.802 9.521 -24.379 1.00 98.38 96 SER A N 1
ATOM 718 C CA . SER A 1 96 ? 15.003 10.352 -24.240 1.00 98.38 96 SER A CA 1
ATOM 719 C C . SER A 1 96 ? 16.144 9.513 -23.655 1.00 98.38 96 SER A C 1
ATOM 721 O O . SER A 1 96 ? 15.970 8.319 -23.410 1.00 98.38 96 SER A O 1
ATOM 723 N N . SER A 1 97 ? 17.294 10.144 -23.431 1.00 98.12 97 SER A N 1
ATOM 724 C CA . SER A 1 97 ? 18.406 9.593 -22.665 1.00 98.12 97 SER A CA 1
ATOM 725 C C . SER A 1 97 ? 18.588 10.295 -21.314 1.00 98.12 97 SER A C 1
ATOM 727 O O . SER A 1 97 ? 18.054 11.391 -21.097 1.00 98.12 97 SER A O 1
ATOM 729 N N . LEU A 1 98 ? 19.323 9.649 -20.407 1.00 98.38 98 LEU A N 1
ATOM 730 C CA . LEU A 1 98 ? 19.759 10.176 -19.111 1.00 98.38 98 LEU A CA 1
ATOM 731 C C . LEU A 1 98 ? 21.203 9.718 -18.845 1.00 98.38 98 LEU A C 1
ATOM 733 O O . LEU A 1 98 ? 21.490 8.529 -18.947 1.00 98.38 98 LEU A O 1
ATOM 737 N N . THR A 1 99 ? 22.096 10.644 -18.497 1.00 98.50 99 THR A N 1
ATOM 738 C CA . THR A 1 99 ? 23.481 10.331 -18.107 1.00 98.50 99 THR A CA 1
ATOM 739 C C . THR A 1 99 ? 23.538 10.001 -16.622 1.00 98.50 99 THR A C 1
ATOM 741 O O . THR A 1 99 ? 23.071 10.793 -15.804 1.00 98.50 99 THR A O 1
ATOM 744 N N . LEU A 1 100 ? 24.138 8.867 -16.275 1.00 98.38 100 LEU A N 1
ATOM 745 C CA . LEU A 1 100 ? 24.273 8.392 -14.899 1.00 98.38 100 LEU A CA 1
ATOM 746 C C . LEU A 1 100 ? 25.650 8.730 -14.310 1.00 98.38 100 LEU A C 1
ATOM 748 O O . LEU A 1 100 ? 26.587 9.101 -15.021 1.00 98.38 100 LEU A O 1
ATOM 752 N N . ALA A 1 101 ? 25.778 8.596 -12.990 1.00 98.12 101 ALA A N 1
ATOM 753 C CA . ALA A 1 101 ? 27.076 8.648 -12.324 1.00 98.12 101 ALA A CA 1
ATOM 754 C C . ALA A 1 101 ? 27.931 7.417 -12.682 1.00 98.12 101 ALA A C 1
ATOM 756 O O . ALA A 1 101 ? 27.395 6.356 -12.996 1.00 98.12 101 ALA A O 1
ATOM 757 N N . ASP A 1 102 ? 29.257 7.562 -12.638 1.00 98.38 102 ASP A N 1
ATOM 758 C CA . ASP A 1 102 ? 30.197 6.446 -12.795 1.00 98.38 102 ASP A CA 1
ATOM 759 C C . ASP A 1 102 ? 30.428 5.722 -11.462 1.00 98.38 102 ASP A C 1
ATOM 761 O O . ASP A 1 102 ? 30.297 6.335 -10.401 1.00 98.38 102 ASP A O 1
ATOM 765 N N . ASP A 1 103 ? 30.828 4.452 -11.536 1.00 97.81 103 ASP A N 1
ATOM 766 C CA . ASP A 1 103 ? 31.147 3.587 -10.393 1.00 97.81 103 ASP A CA 1
ATOM 767 C C . ASP A 1 103 ? 30.045 3.547 -9.305 1.00 97.81 103 ASP A C 1
ATOM 769 O O . ASP A 1 103 ? 30.344 3.474 -8.108 1.00 97.81 103 ASP A O 1
ATOM 773 N N . ASP A 1 104 ? 28.767 3.588 -9.704 1.00 98.19 104 ASP A N 1
ATOM 774 C CA . ASP A 1 104 ? 27.622 3.643 -8.784 1.00 98.19 104 ASP A CA 1
ATOM 775 C C . ASP A 1 104 ? 26.429 2.783 -9.256 1.00 98.19 104 ASP A C 1
ATOM 777 O O . ASP A 1 104 ? 26.436 2.162 -10.323 1.00 98.19 104 ASP A O 1
ATOM 781 N N . THR A 1 105 ? 25.386 2.705 -8.428 1.00 98.38 105 THR A N 1
ATOM 782 C CA . THR A 1 105 ? 24.083 2.130 -8.776 1.00 98.38 105 THR A CA 1
ATOM 783 C C . THR A 1 105 ? 23.005 3.209 -8.766 1.00 98.38 105 THR A C 1
ATOM 785 O O . THR A 1 105 ? 22.568 3.662 -7.709 1.00 98.38 105 THR A O 1
ATOM 788 N N . SER A 1 106 ? 22.524 3.574 -9.952 1.00 98.44 106 SER A N 1
ATOM 789 C CA . SER A 1 106 ? 21.438 4.536 -10.143 1.00 98.44 106 SER A CA 1
ATOM 790 C C . SER A 1 106 ? 20.075 3.841 -10.198 1.00 98.44 106 SER A C 1
ATOM 792 O O . SER A 1 106 ? 19.835 2.926 -10.985 1.00 98.44 106 SER A O 1
ATOM 794 N N . TYR A 1 107 ? 19.142 4.331 -9.391 1.00 98.12 107 TYR A N 1
ATOM 795 C CA . TYR A 1 107 ? 17.730 3.966 -9.378 1.00 98.12 107 TYR A CA 1
ATOM 796 C C . TYR A 1 107 ? 16.970 4.963 -10.248 1.00 98.12 107 TYR A C 1
ATOM 798 O O . TYR A 1 107 ? 16.803 6.117 -9.864 1.00 98.12 107 TYR A O 1
ATOM 806 N N . VAL A 1 108 ? 16.527 4.525 -11.423 1.00 98.44 108 VAL A N 1
ATOM 807 C CA . VAL A 1 108 ? 15.888 5.348 -12.458 1.00 98.44 108 VAL A CA 1
ATOM 808 C C . VAL A 1 108 ? 14.371 5.268 -12.320 1.00 98.44 108 VAL A C 1
ATOM 810 O O . VAL A 1 108 ? 13.803 4.170 -12.301 1.00 98.44 108 VAL A O 1
ATOM 813 N N . PHE A 1 109 ? 13.695 6.411 -12.258 1.00 97.69 109 PHE A N 1
ATOM 814 C CA . PHE A 1 109 ? 12.254 6.498 -12.006 1.00 97.69 109 PHE A CA 1
ATOM 815 C C . PHE A 1 109 ? 11.600 7.668 -12.746 1.00 97.69 109 PHE A C 1
ATOM 817 O O . PHE A 1 109 ? 12.279 8.581 -13.210 1.00 97.69 109 PHE A O 1
ATOM 824 N N . VAL A 1 110 ? 10.266 7.648 -12.838 1.00 97.12 110 VAL A N 1
ATOM 825 C CA . VAL A 1 110 ? 9.472 8.847 -13.155 1.00 97.12 110 VAL A CA 1
ATOM 826 C C . VAL A 1 110 ? 9.085 9.535 -11.848 1.00 97.12 110 VAL A C 1
ATOM 828 O O . VAL A 1 110 ? 8.523 8.885 -10.966 1.00 97.12 110 VAL A O 1
ATOM 831 N N . ASP A 1 111 ? 9.378 10.824 -11.708 1.00 96.25 111 ASP A N 1
ATOM 832 C CA . ASP A 1 111 ? 9.006 11.618 -10.533 1.00 96.25 111 ASP A CA 1
ATOM 833 C C . ASP A 1 111 ? 7.553 12.134 -10.595 1.00 96.25 111 ASP A C 1
ATOM 835 O O . ASP A 1 111 ? 6.858 12.006 -11.607 1.00 96.25 111 ASP A O 1
ATOM 839 N N . ASN A 1 112 ? 7.079 12.771 -9.519 1.00 93.88 112 ASN A N 1
ATOM 840 C CA . ASN A 1 112 ? 5.715 13.313 -9.443 1.00 93.88 112 ASN A CA 1
ATOM 841 C C . ASN A 1 112 ? 5.469 14.537 -10.360 1.00 93.88 112 ASN A C 1
ATOM 843 O O . ASN A 1 112 ? 4.361 15.070 -10.380 1.00 93.88 112 ASN A O 1
ATOM 847 N N . SER A 1 113 ? 6.473 14.996 -11.119 1.00 95.88 113 SER A N 1
ATOM 848 C CA . SER A 1 113 ? 6.315 15.980 -12.201 1.00 95.88 113 SER A CA 1
ATOM 849 C C . SER A 1 113 ? 6.158 15.326 -13.582 1.00 95.88 113 SER A C 1
ATOM 851 O O . SER A 1 113 ? 5.859 16.011 -14.563 1.00 95.88 113 SER A O 1
ATOM 853 N N . GLY A 1 114 ? 6.326 14.001 -13.661 1.00 95.62 114 GLY A N 1
ATOM 854 C CA . GLY A 1 114 ? 6.317 13.241 -14.906 1.00 95.62 114 GLY A CA 1
ATOM 855 C C . GLY A 1 114 ? 7.663 13.231 -15.637 1.00 95.62 114 GLY A C 1
ATOM 856 O O . GLY A 1 114 ? 7.699 12.833 -16.801 1.00 95.62 114 GLY A O 1
ATOM 857 N N . ALA A 1 115 ? 8.754 13.672 -15.003 1.00 97.38 115 ALA A N 1
ATOM 858 C CA . ALA A 1 115 ? 10.098 13.632 -15.576 1.00 97.38 115 ALA A CA 1
ATOM 859 C C . ALA A 1 115 ? 10.819 12.332 -15.194 1.00 97.38 115 ALA A C 1
ATOM 861 O O . ALA A 1 115 ? 10.593 11.790 -14.114 1.00 97.38 115 ALA A O 1
ATOM 862 N N . VAL A 1 116 ? 11.693 11.830 -16.072 1.00 98.25 116 VAL A N 1
ATOM 863 C CA . VAL A 1 116 ? 12.604 10.727 -15.725 1.00 98.25 116 VAL A CA 1
ATOM 864 C C . VAL A 1 116 ? 13.824 11.305 -15.019 1.00 98.25 116 VAL A C 1
ATOM 866 O O . VAL A 1 116 ? 14.436 12.245 -15.524 1.00 98.25 116 VAL A O 1
ATOM 869 N N . ALA A 1 117 ? 14.162 10.736 -13.870 1.00 98.25 117 ALA A N 1
ATOM 870 C CA . ALA A 1 117 ? 15.301 11.114 -13.043 1.00 98.25 117 ALA A CA 1
ATOM 871 C C . ALA A 1 117 ? 15.975 9.861 -12.464 1.00 98.25 117 ALA A C 1
ATOM 873 O O . ALA A 1 117 ? 15.440 8.751 -12.572 1.00 98.25 117 ALA A O 1
ATOM 874 N N . ASP A 1 118 ? 17.137 10.039 -11.837 1.00 98.50 118 ASP A N 1
ATOM 875 C CA . ASP A 1 118 ? 17.819 8.997 -11.078 1.00 98.50 118 ASP A CA 1
ATOM 876 C C . ASP A 1 118 ? 18.199 9.442 -9.656 1.00 98.50 118 ASP A C 1
ATOM 878 O O . ASP A 1 118 ? 18.189 10.624 -9.305 1.00 98.50 118 ASP A O 1
ATOM 882 N N . ASN A 1 119 ? 18.486 8.458 -8.807 1.00 97.81 119 ASN A N 1
ATOM 883 C CA . ASN A 1 119 ? 19.007 8.625 -7.453 1.00 97.81 119 ASN A CA 1
ATOM 884 C C . ASN A 1 119 ? 19.938 7.448 -7.142 1.00 97.81 119 ASN A C 1
ATOM 886 O O . ASN A 1 119 ? 19.652 6.334 -7.557 1.00 97.81 119 ASN A O 1
ATOM 890 N N . VAL A 1 120 ? 21.001 7.651 -6.366 1.00 97.75 120 VAL A N 1
ATOM 891 C CA . VAL A 1 120 ? 21.991 6.601 -6.038 1.00 97.75 120 VAL A CA 1
ATOM 892 C C . VAL A 1 120 ? 21.720 5.890 -4.706 1.00 97.75 120 VAL A C 1
ATOM 894 O O . VAL A 1 120 ? 22.379 4.925 -4.338 1.00 97.75 120 VAL A O 1
ATOM 897 N N . THR A 1 121 ? 20.725 6.357 -3.946 1.00 96.38 121 THR A N 1
ATOM 898 C CA . THR A 1 121 ? 20.410 5.814 -2.609 1.00 96.38 121 THR A CA 1
ATOM 899 C C . THR A 1 121 ? 19.198 4.880 -2.577 1.00 96.38 121 THR A C 1
ATOM 901 O O . THR A 1 121 ? 18.986 4.199 -1.575 1.00 96.38 121 THR A O 1
ATOM 904 N N . GLY A 1 122 ? 18.403 4.835 -3.650 1.00 95.06 122 GLY A N 1
ATOM 905 C CA . GLY A 1 122 ? 17.165 4.057 -3.747 1.00 95.06 122 GLY A CA 1
ATOM 906 C C . GLY A 1 122 ? 16.063 4.797 -4.510 1.00 95.06 122 GLY A C 1
ATOM 907 O O . GLY A 1 122 ? 16.203 5.974 -4.846 1.00 95.06 122 GLY A O 1
ATOM 908 N N . PHE A 1 123 ? 14.934 4.127 -4.752 1.00 95.50 123 PHE A N 1
ATOM 909 C CA . PHE A 1 123 ? 13.731 4.783 -5.278 1.00 95.50 123 PHE A CA 1
ATOM 910 C C . PHE A 1 123 ? 13.132 5.734 -4.224 1.00 95.50 123 PHE A C 1
ATOM 912 O O . PHE A 1 123 ? 12.863 5.281 -3.109 1.00 95.50 123 PHE A O 1
ATOM 919 N N . PRO A 1 124 ? 12.908 7.026 -4.534 1.00 93.56 124 PRO A N 1
ATOM 920 C CA . PRO A 1 124 ? 12.190 7.933 -3.638 1.00 93.56 124 PRO A CA 1
ATOM 921 C C . PRO A 1 124 ? 10.738 7.491 -3.385 1.00 93.56 124 PRO A C 1
ATOM 923 O O . PRO A 1 124 ? 10.172 6.706 -4.148 1.00 93.56 124 PRO A O 1
ATOM 926 N N . GLY A 1 125 ? 10.109 8.044 -2.343 1.00 88.12 125 GLY A N 1
ATOM 927 C CA . GLY A 1 125 ? 8.649 7.984 -2.205 1.00 88.12 125 GLY A CA 1
ATOM 928 C C . GLY A 1 125 ? 7.952 8.709 -3.364 1.00 88.12 125 GLY A C 1
ATOM 929 O O . GLY A 1 125 ? 8.545 9.596 -3.980 1.00 88.12 125 GLY A O 1
ATOM 930 N N . ASP A 1 126 ? 6.709 8.327 -3.665 1.00 88.31 126 ASP A N 1
ATOM 931 C CA . ASP A 1 126 ? 5.869 8.947 -4.707 1.00 88.31 126 ASP A CA 1
ATOM 932 C C . ASP A 1 126 ? 6.507 9.012 -6.107 1.00 88.31 126 ASP A C 1
ATOM 934 O O . ASP A 1 126 ? 6.320 9.972 -6.860 1.00 88.31 126 ASP A O 1
ATOM 938 N N . CYS A 1 127 ? 7.267 7.980 -6.473 1.00 93.69 127 CYS A N 1
ATOM 939 C CA . CYS A 1 127 ? 7.815 7.821 -7.814 1.00 93.69 127 CYS A CA 1
ATOM 940 C C . CYS A 1 127 ? 7.326 6.531 -8.471 1.00 93.69 127 CYS A C 1
ATOM 942 O O . CYS A 1 127 ? 6.759 5.645 -7.825 1.00 93.69 127 CYS A O 1
ATOM 944 N N . TRP A 1 128 ? 7.602 6.402 -9.765 1.00 94.38 128 TRP A N 1
ATOM 945 C CA . TRP A 1 128 ? 7.440 5.144 -10.474 1.00 94.38 128 TRP A CA 1
ATOM 946 C C . TRP A 1 128 ? 8.781 4.546 -10.878 1.00 94.38 128 TRP A C 1
ATOM 948 O O . TRP A 1 128 ? 9.421 5.058 -11.803 1.00 94.38 128 TRP A O 1
ATOM 958 N N . PRO A 1 129 ? 9.198 3.454 -10.223 1.00 95.81 129 PRO A N 1
ATOM 959 C CA . PRO A 1 129 ? 10.411 2.727 -10.559 1.00 95.81 129 PRO A CA 1
ATOM 960 C C . PRO A 1 129 ? 10.417 2.255 -12.012 1.00 95.81 129 PRO A C 1
ATOM 962 O O . PRO A 1 129 ? 9.463 1.642 -12.496 1.00 95.81 129 PRO A O 1
ATOM 965 N N . ILE A 1 130 ? 11.524 2.508 -12.705 1.00 96.31 130 ILE A N 1
ATOM 966 C CA . ILE A 1 130 ? 11.745 2.018 -14.063 1.00 96.31 130 ILE A CA 1
ATOM 967 C C . ILE A 1 130 ? 12.875 0.989 -14.079 1.00 96.31 130 ILE A C 1
ATOM 969 O O . ILE A 1 130 ? 12.676 -0.135 -14.545 1.00 96.31 130 ILE A O 1
ATOM 973 N N . ALA A 1 131 ? 14.057 1.349 -13.585 1.00 97.75 131 ALA A N 1
ATOM 974 C CA . ALA A 1 131 ? 15.228 0.483 -13.640 1.00 97.75 131 ALA A CA 1
ATOM 975 C C . ALA A 1 131 ? 16.195 0.750 -12.488 1.00 97.75 131 ALA A C 1
ATOM 977 O O . ALA A 1 131 ? 16.164 1.799 -11.855 1.00 97.75 131 ALA A O 1
ATOM 978 N N . GLU A 1 132 ? 17.070 -0.213 -12.250 1.00 98.19 132 GLU A N 1
ATOM 979 C CA . GLU A 1 132 ? 18.274 -0.066 -11.442 1.00 98.19 132 GLU A CA 1
ATOM 980 C C . GLU A 1 132 ? 19.463 -0.360 -12.356 1.00 98.19 132 GLU A C 1
ATOM 982 O O . GLU A 1 132 ? 19.471 -1.378 -13.053 1.00 98.19 132 GLU A O 1
ATOM 987 N N . VAL A 1 133 ? 20.419 0.560 -12.419 1.00 98.62 133 VAL A N 1
ATOM 988 C CA . VAL A 1 133 ? 21.510 0.542 -13.393 1.00 98.62 133 VAL A CA 1
ATOM 989 C C . VAL A 1 133 ? 22.831 0.646 -12.653 1.00 98.62 133 VAL A C 1
ATOM 991 O O . VAL A 1 133 ? 23.016 1.567 -11.867 1.00 98.62 133 VAL A O 1
ATOM 994 N N . THR A 1 134 ? 23.745 -0.288 -12.908 1.00 98.56 134 THR A N 1
ATOM 995 C CA . THR A 1 134 ? 25.084 -0.297 -12.308 1.00 98.56 134 THR A CA 1
ATOM 996 C C . THR A 1 134 ? 26.121 0.098 -13.350 1.00 98.56 134 THR A C 1
ATOM 998 O O . THR A 1 134 ? 26.229 -0.548 -14.400 1.00 98.56 134 THR A O 1
ATOM 1001 N N . THR A 1 135 ? 26.912 1.119 -13.040 1.00 98.56 135 THR A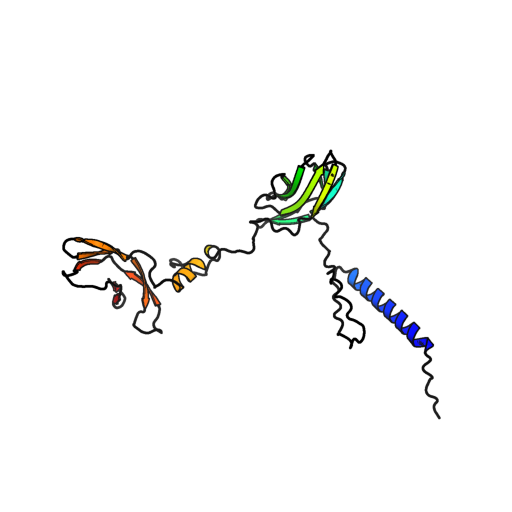 N 1
ATOM 1002 C CA . THR A 1 135 ? 28.019 1.615 -13.864 1.00 98.56 135 THR A CA 1
ATOM 1003 C C . THR A 1 135 ? 29.355 1.269 -13.213 1.00 98.56 135 THR A C 1
ATOM 1005 O O . THR A 1 135 ? 29.466 1.237 -11.988 1.00 98.56 135 THR A O 1
ATOM 1008 N N . VAL A 1 136 ? 30.362 0.931 -14.023 1.00 98.44 136 VAL A N 1
ATOM 1009 C CA . VAL A 1 136 ? 31.740 0.694 -13.563 1.00 98.44 136 VAL A CA 1
ATOM 1010 C C . VAL A 1 136 ? 32.715 1.119 -14.653 1.00 98.44 136 VAL A C 1
ATOM 1012 O O . VAL A 1 136 ? 32.635 0.632 -15.782 1.00 98.44 136 VAL A O 1
ATOM 1015 N N . GLY A 1 137 ? 33.693 1.952 -14.304 1.00 97.50 137 GLY A N 1
ATOM 1016 C CA . GLY A 1 137 ? 34.785 2.325 -15.204 1.00 97.50 137 GLY A CA 1
ATOM 1017 C C . GLY A 1 137 ? 34.337 3.048 -16.478 1.00 97.50 137 GLY A C 1
ATOM 1018 O O . GLY A 1 137 ? 34.938 2.844 -17.537 1.00 97.50 137 GLY A O 1
ATOM 1019 N N . GLY A 1 138 ? 33.298 3.874 -16.381 1.00 97.81 138 GLY A N 1
ATOM 1020 C CA . GLY A 1 138 ? 32.758 4.690 -17.463 1.00 97.81 138 GLY A CA 1
ATOM 1021 C C . GLY A 1 138 ? 31.766 3.970 -18.373 1.00 97.81 138 GLY A C 1
ATOM 1022 O O . GLY A 1 138 ? 31.467 4.500 -19.443 1.00 97.81 138 GLY A O 1
ATOM 1023 N N . ASP A 1 139 ? 31.294 2.781 -17.988 1.00 98.31 139 ASP A N 1
ATOM 1024 C CA . ASP A 1 139 ? 30.391 1.953 -18.793 1.00 98.31 139 ASP A CA 1
ATOM 1025 C C . ASP A 1 139 ? 29.256 1.344 -17.956 1.00 98.31 139 ASP A C 1
ATOM 1027 O O . ASP A 1 139 ? 29.402 1.113 -16.749 1.00 98.31 139 ASP A O 1
ATOM 1031 N N . ILE A 1 140 ? 28.127 1.040 -18.597 1.00 98.56 140 ILE A N 1
ATOM 1032 C CA . ILE A 1 140 ? 27.001 0.343 -17.967 1.00 98.56 140 ILE A CA 1
ATOM 1033 C C . ILE A 1 140 ? 27.280 -1.163 -17.951 1.00 98.56 140 ILE A C 1
ATOM 1035 O O . ILE A 1 140 ? 27.447 -1.811 -18.980 1.00 98.56 140 ILE A O 1
ATOM 1039 N N . THR A 1 141 ? 27.274 -1.761 -16.761 1.00 98.25 141 THR A N 1
ATOM 1040 C CA . THR A 1 141 ? 27.566 -3.196 -16.582 1.00 98.25 141 THR A CA 1
ATOM 1041 C C . THR A 1 141 ? 26.327 -4.038 -16.297 1.00 98.25 141 THR A C 1
ATOM 1043 O O . THR A 1 141 ? 26.323 -5.243 -16.564 1.00 98.25 141 THR A O 1
ATOM 1046 N N . ALA A 1 142 ? 25.258 -3.424 -15.783 1.00 97.81 142 ALA A N 1
ATOM 1047 C CA . ALA A 1 142 ? 23.986 -4.091 -15.538 1.00 97.81 142 ALA A CA 1
ATOM 1048 C C . ALA A 1 142 ? 22.806 -3.117 -15.627 1.00 97.81 142 ALA A C 1
ATOM 1050 O O . ALA A 1 142 ? 22.885 -1.986 -15.156 1.00 97.81 142 ALA A O 1
ATOM 1051 N N . ILE A 1 143 ? 21.689 -3.598 -16.178 1.00 98.19 143 ILE A N 1
ATOM 1052 C CA . ILE A 1 143 ? 20.381 -2.935 -16.133 1.00 98.19 143 ILE A CA 1
ATOM 1053 C C . ILE A 1 143 ? 19.377 -3.965 -15.616 1.00 98.19 143 ILE A C 1
ATOM 1055 O O . ILE A 1 143 ? 19.070 -4.946 -16.300 1.00 98.19 143 ILE A O 1
ATOM 1059 N N . ALA A 1 144 ? 18.860 -3.748 -14.413 1.00 96.62 144 ALA A N 1
ATOM 1060 C CA . ALA A 1 144 ? 17.762 -4.515 -13.850 1.00 96.62 144 ALA A CA 1
ATOM 1061 C C . ALA A 1 144 ? 16.443 -3.768 -14.080 1.00 96.62 144 ALA A C 1
ATOM 1063 O O . ALA A 1 144 ? 16.273 -2.623 -13.667 1.00 96.62 144 ALA A O 1
ATOM 1064 N N . ASP A 1 145 ? 15.488 -4.426 -14.734 1.00 95.25 145 ASP A N 1
ATOM 1065 C CA . ASP A 1 145 ? 14.146 -3.881 -14.942 1.00 95.25 145 ASP A CA 1
ATOM 1066 C C . ASP A 1 145 ? 13.372 -3.861 -13.617 1.00 95.25 145 ASP A C 1
ATOM 1068 O O . ASP A 1 145 ? 13.222 -4.890 -12.952 1.00 95.25 145 ASP A O 1
ATOM 1072 N N . ARG A 1 146 ? 12.878 -2.684 -13.233 1.00 95.00 146 ARG A N 1
ATOM 1073 C CA . ARG A 1 146 ? 12.122 -2.456 -11.997 1.00 95.00 146 ARG A CA 1
ATOM 1074 C C . ARG A 1 146 ? 10.710 -1.943 -12.275 1.00 95.00 146 ARG A C 1
ATOM 1076 O O . ARG A 1 146 ? 10.024 -1.552 -11.344 1.00 95.00 146 ARG A O 1
ATOM 1083 N N . ARG A 1 147 ? 10.207 -2.025 -13.513 1.00 91.44 147 ARG A N 1
ATOM 1084 C CA . ARG A 1 147 ? 8.852 -1.548 -13.868 1.00 91.44 147 ARG A CA 1
ATOM 1085 C C . ARG A 1 147 ? 7.714 -2.318 -13.192 1.00 91.44 147 ARG A C 1
ATOM 1087 O O . ARG A 1 147 ? 6.580 -1.853 -13.197 1.00 91.44 147 ARG A O 1
ATOM 1094 N N . SER A 1 148 ? 7.987 -3.507 -12.655 1.00 83.75 148 SER A N 1
ATOM 1095 C CA . SER A 1 148 ? 7.043 -4.276 -11.829 1.00 83.75 148 SER A CA 1
ATOM 1096 C C . SER A 1 148 ? 7.230 -4.048 -10.327 1.00 83.75 148 SER A C 1
ATOM 1098 O O . SER A 1 148 ? 6.570 -4.708 -9.528 1.00 83.75 148 SER A O 1
ATOM 1100 N N . TYR A 1 149 ? 8.170 -3.190 -9.931 1.00 81.06 149 TYR A N 1
ATOM 1101 C CA . TYR A 1 149 ? 8.451 -2.896 -8.536 1.00 81.06 149 TYR A CA 1
ATOM 1102 C C . TYR A 1 149 ? 7.430 -1.876 -8.031 1.00 81.06 149 TYR A C 1
ATOM 1104 O O . TYR A 1 149 ? 7.425 -0.725 -8.462 1.00 81.06 149 TYR A O 1
ATOM 1112 N N . SER A 1 150 ? 6.566 -2.286 -7.105 1.00 69.62 150 SER A N 1
ATOM 1113 C CA . SER A 1 150 ? 5.809 -1.335 -6.296 1.00 69.62 150 SER A CA 1
ATOM 1114 C C . SER A 1 150 ? 6.787 -0.712 -5.303 1.00 69.62 150 SER A C 1
ATOM 1116 O O . SER A 1 150 ? 7.223 -1.388 -4.366 1.00 69.62 150 SER A O 1
ATOM 1118 N N . ALA A 1 151 ? 7.187 0.543 -5.521 1.00 62.47 151 ALA A N 1
ATOM 1119 C CA . ALA A 1 151 ? 7.973 1.259 -4.524 1.00 62.47 151 ALA A CA 1
ATOM 1120 C C . ALA A 1 151 ? 7.215 1.247 -3.189 1.00 62.47 151 ALA A C 1
ATOM 1122 O O . ALA A 1 151 ? 6.006 1.483 -3.144 1.00 62.47 151 ALA A O 1
ATOM 1123 N N . GLN A 1 152 ? 7.930 0.924 -2.113 1.00 56.72 152 GLN A N 1
ATOM 1124 C CA . GLN A 1 152 ? 7.391 0.905 -0.758 1.00 56.72 152 GLN A CA 1
ATOM 1125 C C . GLN A 1 152 ? 6.765 2.283 -0.468 1.00 56.72 152 GLN A C 1
ATOM 1127 O O . GLN A 1 152 ? 7.464 3.291 -0.526 1.00 56.72 152 GLN A O 1
ATOM 1132 N N . GLY A 1 153 ? 5.451 2.328 -0.229 1.00 59.50 153 GLY A N 1
ATOM 1133 C CA . GLY A 1 153 ? 4.691 3.568 -0.007 1.00 59.50 153 GLY A CA 1
ATOM 1134 C C . GLY A 1 153 ? 3.761 4.002 -1.149 1.00 59.50 153 GLY A C 1
ATOM 1135 O O . GLY A 1 153 ? 2.909 4.851 -0.927 1.00 59.50 153 GLY A O 1
ATOM 1136 N N . VAL A 1 154 ? 3.839 3.403 -2.344 1.00 57.66 154 VAL A N 1
ATOM 1137 C CA . VAL A 1 154 ? 2.942 3.734 -3.476 1.00 57.66 154 VAL A CA 1
ATOM 1138 C C . VAL A 1 154 ? 1.745 2.776 -3.511 1.00 57.66 154 VAL A C 1
ATOM 1140 O O . VAL A 1 154 ? 1.448 2.187 -4.539 1.00 57.66 154 VAL A O 1
ATOM 1143 N N . TRP A 1 155 ? 1.042 2.610 -2.389 1.00 54.84 155 TRP A N 1
ATOM 1144 C CA . TRP A 1 155 ? 0.102 1.505 -2.133 1.00 54.84 155 TRP A CA 1
ATOM 1145 C C . TRP A 1 155 ? 0.839 0.169 -1.982 1.00 54.84 155 TRP A C 1
ATOM 1147 O O . TRP A 1 155 ? 0.980 -0.604 -2.927 1.00 54.84 155 TRP A O 1
ATOM 1157 N N . ASP A 1 156 ? 1.266 -0.160 -0.766 1.00 56.81 156 ASP A N 1
ATOM 1158 C CA . ASP A 1 156 ? 1.681 -1.531 -0.428 1.00 56.81 156 ASP A CA 1
ATOM 1159 C C . ASP A 1 156 ? 0.487 -2.517 -0.399 1.00 56.81 156 ASP A C 1
ATOM 1161 O O . ASP A 1 156 ? 0.643 -3.693 -0.076 1.00 56.81 156 ASP A O 1
ATOM 1165 N N . GLY A 1 157 ? -0.711 -2.049 -0.769 1.00 64.62 157 GLY A N 1
ATOM 1166 C CA . GLY A 1 157 ? -1.962 -2.792 -0.670 1.00 64.62 157 GLY A CA 1
ATOM 1167 C C . GLY A 1 157 ? -2.536 -2.807 0.746 1.00 64.62 157 GLY A C 1
ATOM 1168 O O . GLY A 1 157 ? -3.623 -3.353 0.938 1.00 64.62 157 GLY A O 1
ATOM 1169 N N . THR A 1 158 ? -1.849 -2.196 1.709 1.00 72.44 158 THR A N 1
ATOM 1170 C CA . THR A 1 158 ? -2.355 -1.940 3.050 1.00 72.44 158 THR A CA 1
ATOM 1171 C C . THR A 1 158 ? -3.123 -0.622 2.992 1.00 72.44 158 THR A C 1
ATOM 1173 O O . THR A 1 158 ? -2.557 0.433 2.733 1.00 72.44 158 THR A O 1
ATOM 1176 N N . MET A 1 159 ? -4.445 -0.698 3.131 1.00 83.88 159 MET A N 1
ATOM 1177 C CA . MET A 1 159 ? -5.254 0.451 3.535 1.00 83.88 159 MET A CA 1
ATOM 1178 C C . MET A 1 159 ? -5.375 0.350 5.049 1.00 83.88 159 MET A C 1
ATOM 1180 O O . MET A 1 159 ? -5.844 -0.690 5.534 1.00 83.88 159 MET A O 1
ATOM 1184 N N . ASP A 1 160 ? -4.943 1.379 5.773 1.00 88.00 160 ASP A N 1
ATOM 1185 C CA . ASP A 1 160 ? -5.151 1.406 7.217 1.00 88.00 160 ASP A CA 1
ATOM 1186 C C . ASP A 1 160 ? -6.652 1.569 7.513 1.00 88.00 160 ASP A C 1
ATOM 1188 O O . ASP A 1 160 ? -7.447 2.022 6.682 1.00 88.00 160 ASP A O 1
ATOM 1192 N N . ALA A 1 161 ? -7.094 1.078 8.672 1.00 90.62 161 ALA A N 1
ATOM 1193 C CA . ALA A 1 161 ? -8.522 1.023 8.980 1.00 90.62 161 ALA A CA 1
ATOM 1194 C C . ALA A 1 161 ? -9.146 2.423 9.167 1.00 90.62 161 ALA A C 1
ATOM 1196 O O . ALA A 1 161 ? -10.339 2.585 8.896 1.00 90.62 161 ALA A O 1
ATOM 1197 N N . ASP A 1 162 ? -8.354 3.418 9.565 1.00 91.88 162 ASP A N 1
ATOM 1198 C CA . ASP A 1 162 ? -8.733 4.832 9.683 1.00 91.88 162 ASP A CA 1
ATOM 1199 C C . ASP A 1 162 ? -8.859 5.540 8.318 1.00 91.88 162 ASP A C 1
ATOM 1201 O O . ASP A 1 162 ? -9.567 6.537 8.167 1.00 91.88 162 ASP A O 1
ATOM 1205 N N . GLU A 1 163 ? -8.255 4.985 7.266 1.00 91.69 163 GLU A N 1
ATOM 1206 C CA . GLU A 1 163 ? -8.361 5.513 5.900 1.00 91.69 163 GLU A CA 1
ATOM 1207 C C . GLU A 1 163 ? -9.636 5.047 5.174 1.00 91.69 163 GLU A C 1
ATOM 1209 O O . GLU A 1 163 ? -10.046 5.622 4.156 1.00 91.69 163 GLU A O 1
ATOM 1214 N N . ILE A 1 164 ? -10.302 4.010 5.691 1.00 92.94 164 ILE A N 1
ATOM 1215 C CA . ILE A 1 164 ? -11.539 3.477 5.116 1.00 92.94 164 ILE A CA 1
ATOM 1216 C C . ILE A 1 164 ? -12.741 4.169 5.763 1.00 92.94 164 ILE A C 1
ATOM 1218 O O . ILE A 1 164 ? -13.344 3.680 6.717 1.00 92.94 164 ILE A O 1
ATOM 1222 N N . LEU A 1 165 ? -13.132 5.306 5.189 1.00 92.75 165 LEU A N 1
ATOM 1223 C CA . LEU A 1 165 ? -14.280 6.082 5.660 1.00 92.75 165 LEU A CA 1
ATOM 1224 C C . LEU A 1 165 ? -15.609 5.318 5.522 1.00 92.75 165 LEU A C 1
ATOM 1226 O O . LEU A 1 165 ? -15.908 4.712 4.487 1.00 92.75 165 LEU A O 1
ATOM 1230 N N . LEU A 1 166 ? -16.465 5.430 6.539 1.00 91.88 166 LEU A N 1
ATOM 1231 C CA . LEU A 1 166 ? -17.811 4.861 6.550 1.00 91.88 166 LEU A CA 1
ATOM 1232 C C . LEU A 1 166 ? -18.883 5.915 6.218 1.00 91.88 166 LEU A C 1
ATOM 1234 O O . LEU A 1 166 ? -18.794 7.072 6.640 1.00 91.88 166 LEU A O 1
ATOM 1238 N N . PRO A 1 167 ? -19.969 5.539 5.513 1.00 94.25 167 PRO A N 1
ATOM 1239 C CA . PRO A 1 167 ? -21.134 6.404 5.380 1.00 94.25 167 PRO A CA 1
ATOM 1240 C C . PRO A 1 167 ? -21.728 6.723 6.758 1.00 94.25 167 PRO A C 1
ATOM 1242 O O . PRO A 1 167 ? -22.242 5.835 7.439 1.00 94.25 167 PRO A O 1
ATOM 1245 N N . ARG A 1 168 ? -21.699 7.998 7.159 1.00 90.25 168 ARG A N 1
ATOM 1246 C CA . ARG A 1 168 ? -22.221 8.456 8.455 1.00 90.25 168 ARG A CA 1
ATOM 1247 C C . ARG A 1 168 ? -23.243 9.577 8.330 1.00 90.25 168 ARG A C 1
ATOM 1249 O O . ARG A 1 168 ? -23.273 10.327 7.356 1.00 90.25 168 ARG A O 1
ATOM 1256 N N . VAL A 1 169 ? -24.046 9.729 9.378 1.00 86.81 169 VAL A N 1
ATOM 1257 C CA . VAL A 1 169 ? -24.814 10.953 9.633 1.00 86.81 169 VAL A CA 1
ATOM 1258 C C . VAL A 1 169 ? -23.929 11.981 10.345 1.00 86.81 169 VAL A C 1
ATOM 1260 O O . VAL A 1 169 ? -23.001 11.622 11.071 1.00 86.81 169 VAL A O 1
ATOM 1263 N N . SER A 1 170 ? -24.190 13.272 10.128 1.00 89.81 170 SER A N 1
ATOM 1264 C CA . SER A 1 170 ? -23.427 14.345 10.780 1.00 89.81 170 SER A CA 1
ATOM 1265 C C . SER A 1 170 ? -23.527 14.235 12.307 1.00 89.81 170 SER A C 1
ATOM 1267 O O . SER A 1 170 ? -24.623 14.051 12.835 1.00 89.81 170 SER A O 1
ATOM 1269 N N . GLY A 1 171 ? -22.388 14.329 13.001 1.00 80.00 171 GLY A N 1
ATOM 1270 C CA . GLY A 1 171 ? -22.300 14.193 14.461 1.00 80.00 171 GLY A CA 1
ATOM 1271 C C . GLY A 1 171 ? -22.150 12.758 14.979 1.00 80.00 171 GLY A C 1
ATOM 1272 O O . GLY A 1 171 ? -22.179 12.559 16.188 1.00 80.00 171 GLY A O 1
ATOM 1273 N N . SER A 1 172 ? -21.993 11.763 14.099 1.00 83.69 172 SER A N 1
ATOM 1274 C CA . SER A 1 172 ? -21.660 10.393 14.512 1.00 83.69 172 SER A CA 1
ATOM 1275 C C . SER A 1 172 ? -20.315 10.335 15.246 1.00 83.69 172 SER A C 1
ATOM 1277 O O . SER A 1 172 ? -19.371 11.012 14.839 1.00 83.69 172 SER A O 1
ATOM 1279 N N . THR A 1 173 ? -20.227 9.488 16.274 1.00 80.81 173 THR A N 1
ATOM 1280 C CA . THR A 1 173 ? -19.007 9.219 17.063 1.00 80.81 173 THR A CA 1
ATOM 1281 C C . THR A 1 173 ? -18.030 8.260 16.379 1.00 80.81 173 THR A C 1
ATOM 1283 O O . THR A 1 173 ? -17.054 7.869 17.000 1.00 80.81 173 THR A O 1
ATOM 1286 N N . TYR A 1 174 ? -18.341 7.828 15.158 1.00 85.69 174 TYR A N 1
ATOM 1287 C CA . TYR A 1 174 ? -17.488 7.008 14.304 1.00 85.69 174 TYR A CA 1
ATOM 1288 C C . TYR A 1 174 ? -17.508 7.581 12.890 1.00 85.69 174 TYR A C 1
ATOM 1290 O O . TYR A 1 174 ? -18.576 8.023 12.423 1.00 85.69 174 TYR A O 1
ATOM 1298 N N . ASP A 1 175 ? -16.371 7.560 12.201 1.00 92.75 175 ASP A N 1
ATOM 1299 C CA . ASP A 1 175 ? -16.299 7.923 10.783 1.00 92.75 175 ASP A CA 1
ATOM 1300 C C . ASP A 1 175 ? -15.436 7.042 9.883 1.00 92.75 175 ASP A C 1
ATOM 1302 O O . ASP A 1 175 ? -15.603 7.126 8.663 1.00 92.75 175 ASP A O 1
ATOM 1306 N N . ASP A 1 176 ? -14.672 6.114 10.444 1.00 94.31 176 ASP A N 1
ATOM 1307 C CA . ASP A 1 176 ? -13.895 5.121 9.706 1.00 94.31 176 ASP A CA 1
ATOM 1308 C C . ASP A 1 176 ? -14.105 3.682 10.233 1.00 94.31 176 ASP A C 1
ATOM 1310 O O . ASP A 1 176 ? -14.927 3.415 11.125 1.00 94.31 176 ASP A O 1
ATOM 1314 N N . VAL A 1 177 ? -13.438 2.712 9.600 1.00 94.06 177 VAL A N 1
ATOM 1315 C CA . VAL A 1 177 ? -13.527 1.293 9.976 1.00 94.06 177 VAL A CA 1
ATOM 1316 C C . VAL A 1 177 ? -12.850 1.027 11.321 1.00 94.06 177 VAL A C 1
ATOM 1318 O O . VAL A 1 177 ? -13.322 0.150 12.054 1.00 94.06 177 VAL A O 1
ATOM 1321 N N . GLU A 1 178 ? -11.792 1.761 11.668 1.00 93.94 178 GLU A N 1
ATOM 1322 C CA . GLU A 1 178 ? -11.120 1.624 12.961 1.00 93.94 178 GLU A CA 1
ATOM 1323 C C . GLU A 1 178 ? -12.059 2.004 14.108 1.00 93.94 178 GLU A C 1
ATOM 1325 O O . GLU A 1 178 ? -12.241 1.214 15.040 1.00 93.94 178 GLU A O 1
ATOM 1330 N N . ASP A 1 179 ? -12.735 3.144 14.006 1.00 87.44 179 ASP A N 1
ATOM 1331 C CA . ASP A 1 179 ? -13.730 3.618 14.961 1.00 87.44 179 ASP A CA 1
ATOM 1332 C C . ASP A 1 179 ? -14.886 2.627 15.106 1.00 87.44 179 ASP A C 1
ATOM 1334 O O . ASP A 1 179 ? -15.305 2.298 16.221 1.00 87.44 179 ASP A O 1
ATOM 1338 N N . ALA A 1 180 ? -15.404 2.101 13.991 1.00 89.31 180 ALA A N 1
ATOM 1339 C CA . ALA A 1 180 ? -16.475 1.109 14.031 1.00 89.31 180 ALA A CA 1
ATOM 1340 C C . ALA A 1 180 ? -16.023 -0.194 14.705 1.00 89.31 180 ALA A C 1
ATOM 1342 O O . ALA A 1 180 ? -16.766 -0.780 15.498 1.00 89.31 180 ALA A O 1
ATOM 1343 N N . ASN A 1 181 ? -14.804 -0.656 14.428 1.00 90.25 181 ASN A N 1
ATOM 1344 C CA . ASN A 1 181 ? -14.273 -1.858 15.058 1.00 90.25 181 ASN A CA 1
ATOM 1345 C C . ASN A 1 181 ? -13.968 -1.627 16.546 1.00 90.25 181 ASN A C 1
ATOM 1347 O O . ASN A 1 181 ? -14.286 -2.478 17.377 1.00 90.25 181 ASN A O 1
ATOM 1351 N N . THR A 1 182 ? -13.445 -0.454 16.900 1.00 84.25 182 THR A N 1
ATOM 1352 C CA . THR A 1 182 ? -13.244 -0.019 18.287 1.00 84.25 182 THR A CA 1
ATOM 1353 C C . THR A 1 182 ? -14.574 0.022 19.029 1.00 84.25 182 THR A C 1
ATOM 1355 O O . THR A 1 182 ? -14.686 -0.518 20.128 1.00 84.25 182 THR A O 1
ATOM 1358 N N . LEU A 1 183 ? -15.623 0.552 18.401 1.00 82.56 183 LEU A N 1
ATOM 1359 C CA . LEU A 1 183 ? -16.985 0.558 18.924 1.00 82.56 183 LEU A CA 1
ATOM 1360 C C . L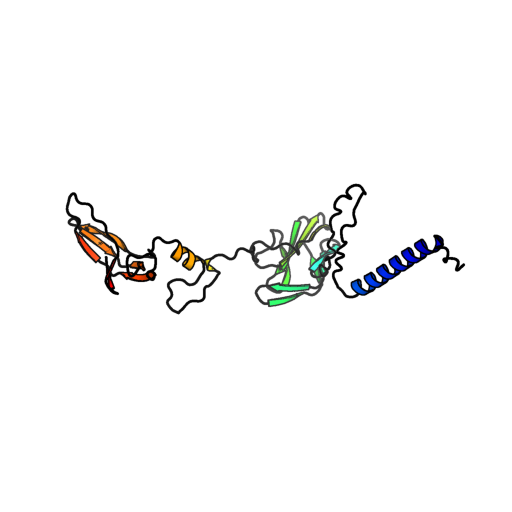EU A 1 183 ? -17.490 -0.863 19.224 1.00 82.56 183 LEU A C 1
ATOM 1362 O O . LEU A 1 183 ? -17.917 -1.125 20.352 1.00 82.56 183 LEU A O 1
ATOM 1366 N N . PHE A 1 184 ? -17.427 -1.780 18.250 1.00 80.56 184 PHE A N 1
ATOM 1367 C CA . PHE A 1 184 ? -17.926 -3.155 18.413 1.00 80.56 184 PHE A CA 1
ATOM 1368 C C . PHE A 1 184 ? -17.050 -4.024 19.327 1.00 80.56 184 PHE A C 1
ATOM 1370 O O . PHE A 1 184 ? -17.566 -4.952 19.953 1.00 80.56 184 PHE A O 1
ATOM 1377 N N . GLY A 1 185 ? -15.750 -3.733 19.408 1.00 80.94 185 GLY A N 1
ATOM 1378 C CA . GLY A 1 185 ? -14.791 -4.421 20.271 1.00 80.94 185 GLY A CA 1
ATOM 1379 C C . GLY A 1 185 ? -14.725 -3.869 21.698 1.00 80.94 185 GLY A C 1
ATOM 1380 O O . GLY A 1 185 ? -14.249 -4.563 22.599 1.00 80.94 185 GLY A O 1
ATOM 1381 N N . SER A 1 186 ? -15.204 -2.643 21.928 1.00 79.19 186 SER A N 1
ATOM 1382 C CA . SER A 1 186 ? -15.199 -2.024 23.254 1.00 79.19 186 SER A CA 1
ATOM 1383 C C . SER A 1 186 ? -16.158 -2.731 24.217 1.00 79.19 186 SER A C 1
ATOM 1385 O O . SER A 1 186 ? -17.218 -3.235 23.843 1.00 79.19 186 SER A O 1
ATOM 1387 N N . ALA A 1 187 ? -15.846 -2.668 25.513 1.00 80.25 187 ALA A N 1
ATOM 1388 C CA . ALA A 1 187 ? -16.767 -3.065 26.583 1.00 80.25 187 ALA A CA 1
ATOM 1389 C C . ALA A 1 187 ? -17.954 -2.086 26.764 1.00 80.25 187 ALA A C 1
ATOM 1391 O O . ALA A 1 187 ? -18.637 -2.130 27.786 1.00 80.25 187 ALA A O 1
ATOM 1392 N N . GLY A 1 188 ? -18.188 -1.190 25.799 1.00 85.19 188 GLY A N 1
ATOM 1393 C CA . GLY A 1 188 ? -19.245 -0.183 25.819 1.00 85.19 188 GLY A CA 1
ATOM 1394 C C . GLY A 1 188 ? -18.870 1.162 26.450 1.00 85.19 188 GLY A C 1
ATOM 1395 O O . GLY A 1 188 ? -19.757 1.952 26.765 1.00 85.19 188 GLY A O 1
ATOM 1396 N N . TRP A 1 189 ? -17.576 1.437 26.626 1.00 91.06 189 TRP A N 1
ATOM 1397 C CA . TRP A 1 189 ? -17.039 2.708 27.125 1.00 91.06 189 TRP A CA 1
ATOM 1398 C C . TRP A 1 189 ? -16.153 3.358 26.058 1.00 91.06 189 TRP A C 1
ATOM 1400 O O . TRP A 1 189 ? -15.289 2.674 25.508 1.00 91.06 189 TRP A O 1
ATOM 1410 N N . PHE A 1 190 ? -16.351 4.654 25.787 1.00 88.12 190 PHE A N 1
ATOM 1411 C CA . PHE A 1 190 ? -15.547 5.407 24.813 1.00 88.12 190 PHE A CA 1
ATOM 1412 C C . PHE A 1 190 ? -14.645 6.439 25.484 1.00 88.12 190 PHE A C 1
ATOM 1414 O O . PHE A 1 190 ? -13.455 6.509 25.191 1.00 88.12 190 PHE A O 1
ATOM 1421 N N . SER A 1 191 ? -15.193 7.258 26.385 1.00 93.62 191 SER A N 1
ATOM 1422 C CA . SER A 1 191 ? -14.424 8.292 27.085 1.00 93.62 191 SER A CA 1
ATOM 1423 C C . SER A 1 191 ? -15.078 8.722 28.402 1.00 93.62 191 SER A C 1
ATOM 1425 O O . SER A 1 191 ? -16.254 8.456 28.656 1.00 93.62 191 SER A O 1
ATOM 1427 N N . GLY A 1 192 ? -14.315 9.414 29.255 1.00 95.56 192 GLY A N 1
ATOM 1428 C CA . GLY A 1 192 ? -14.807 9.954 30.526 1.00 95.56 192 GLY A CA 1
ATOM 1429 C C . GLY A 1 192 ? -15.030 8.891 31.607 1.00 95.56 192 GLY A C 1
ATOM 1430 O O . GLY A 1 192 ? -14.394 7.839 31.591 1.00 95.56 192 GLY A O 1
ATOM 1431 N N . GLY A 1 193 ? -15.896 9.168 32.588 1.00 95.50 193 GLY A N 1
ATOM 1432 C CA . GLY A 1 193 ? -16.203 8.219 33.673 1.00 95.50 193 GLY A CA 1
ATOM 1433 C C . GLY A 1 193 ? -15.060 7.982 34.672 1.00 95.50 193 GLY A C 1
ATOM 1434 O O . GLY A 1 193 ? -15.105 7.034 35.453 1.00 95.50 193 GLY A O 1
ATOM 1435 N N . ALA A 1 194 ? -14.032 8.836 34.673 1.00 97.06 194 ALA A N 1
ATOM 1436 C CA . ALA A 1 194 ? -12.927 8.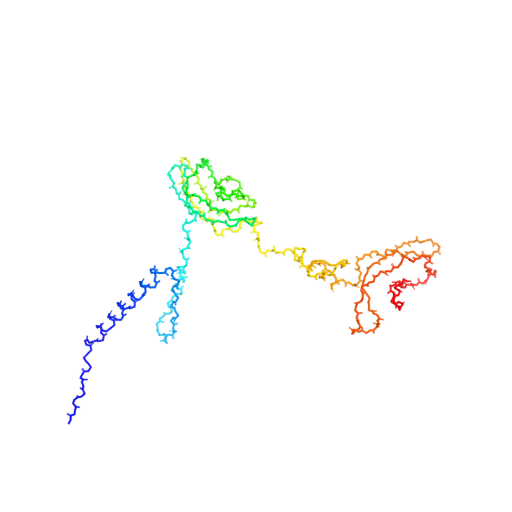753 35.621 1.00 97.06 194 ALA A CA 1
ATOM 1437 C C . ALA A 1 194 ? -13.430 8.905 37.064 1.00 97.06 194 ALA A C 1
ATOM 1439 O O . ALA A 1 194 ? -14.184 9.837 37.368 1.00 97.06 194 ALA A O 1
ATOM 1440 N N . LEU A 1 195 ? -12.975 8.003 37.935 1.00 97.25 195 LEU A N 1
ATOM 1441 C CA . LEU A 1 195 ? -13.239 8.018 39.369 1.00 97.25 195 LEU A CA 1
ATOM 1442 C C . LEU A 1 195 ? -12.167 8.846 40.085 1.00 97.25 195 LEU A C 1
ATOM 1444 O O . LEU A 1 195 ? -10.975 8.660 39.846 1.00 97.25 195 LEU A O 1
ATOM 1448 N N . SER A 1 196 ? -12.576 9.728 40.992 1.00 97.75 196 SER A N 1
ATOM 1449 C CA . SER A 1 196 ? -11.657 10.454 41.879 1.00 97.75 196 SER A CA 1
ATOM 1450 C C . SER A 1 196 ? -12.136 10.421 43.326 1.00 97.75 196 SER A C 1
ATOM 1452 O O . SER A 1 196 ? -13.337 10.369 43.591 1.00 97.75 196 SER A O 1
ATOM 1454 N N . ASP A 1 197 ? -11.187 10.434 44.262 1.00 96.50 197 ASP A N 1
ATOM 1455 C CA . ASP A 1 197 ? -11.471 10.532 45.694 1.00 96.50 197 ASP A CA 1
ATOM 1456 C C . ASP A 1 197 ? -12.032 11.925 46.016 1.00 96.50 197 ASP A C 1
ATOM 1458 O O . ASP A 1 197 ? -11.406 12.944 45.717 1.00 96.50 197 ASP A O 1
ATOM 1462 N N . ALA A 1 198 ? -13.224 11.965 46.610 1.00 96.56 198 ALA A N 1
ATOM 1463 C CA . ALA A 1 198 ? -13.873 13.197 47.051 1.00 96.56 198 ALA A CA 1
ATOM 1464 C C . ALA A 1 198 ? -13.610 13.499 48.540 1.00 96.56 198 ALA A C 1
ATOM 1466 O O . ALA A 1 198 ? -14.120 14.487 49.071 1.00 96.56 198 ALA A O 1
ATOM 1467 N N . GLY A 1 199 ? -12.827 12.654 49.217 1.00 96.00 199 GLY A N 1
ATOM 1468 C CA . GLY A 1 199 ? -12.628 12.671 50.658 1.00 96.00 199 GLY A CA 1
ATOM 1469 C C . GLY A 1 199 ? -13.822 12.091 51.418 1.00 96.00 199 GLY A C 1
ATOM 1470 O O . GLY A 1 199 ? -14.887 11.830 50.865 1.00 96.00 199 GLY A O 1
ATOM 1471 N N . GLY A 1 200 ? -13.646 11.856 52.722 1.00 94.69 200 GLY A N 1
ATOM 1472 C CA . GLY A 1 200 ? -14.747 11.457 53.612 1.00 94.69 200 GLY A CA 1
ATOM 1473 C C . GLY A 1 200 ? -15.353 10.073 53.343 1.00 94.69 200 GLY A C 1
ATOM 1474 O O . GLY A 1 200 ? -16.403 9.761 53.896 1.00 94.69 200 GLY A O 1
ATOM 1475 N N . GLY A 1 201 ? -14.696 9.236 52.533 1.00 95.62 201 GLY A N 1
ATOM 1476 C CA . GLY A 1 201 ? -15.275 7.981 52.058 1.00 95.62 201 GLY A CA 1
ATOM 1477 C C . GLY A 1 201 ? -16.259 8.185 50.907 1.00 95.62 201 GLY A C 1
ATOM 1478 O O . GLY A 1 201 ? -17.165 7.378 50.742 1.00 95.62 201 GLY A O 1
ATOM 1479 N N . ASN A 1 202 ? -16.114 9.250 50.119 1.00 97.62 202 ASN A N 1
ATOM 1480 C CA . ASN A 1 202 ? -16.923 9.518 48.937 1.00 97.62 202 ASN A CA 1
ATOM 1481 C C . ASN A 1 202 ? -16.053 9.518 47.674 1.00 97.62 202 ASN A C 1
ATOM 1483 O O . ASN A 1 202 ? -14.854 9.785 47.728 1.00 97.62 202 ASN A O 1
ATOM 1487 N N . ILE A 1 203 ? -16.675 9.272 46.524 1.00 97.94 203 ILE A N 1
ATOM 1488 C CA . ILE A 1 203 ? -16.031 9.375 45.210 1.00 97.94 203 ILE A CA 1
ATOM 1489 C C . ILE A 1 203 ? -16.833 10.271 44.265 1.00 97.94 203 ILE A C 1
ATOM 1491 O O . ILE A 1 203 ? -18.061 10.375 44.356 1.00 97.94 203 ILE A O 1
ATOM 1495 N N . ASN A 1 204 ? -16.126 10.881 43.322 1.00 98.06 204 ASN A N 1
ATOM 1496 C CA . ASN A 1 204 ? -16.701 11.584 42.183 1.00 98.06 204 ASN A CA 1
ATOM 1497 C C . ASN A 1 204 ? -16.462 10.779 40.906 1.00 98.06 204 ASN A C 1
ATOM 1499 O O . ASN A 1 204 ? -15.417 10.148 40.750 1.00 98.06 204 ASN A O 1
ATOM 1503 N N . VAL A 1 205 ? -17.411 10.856 39.982 1.00 98.06 205 VAL A N 1
ATOM 1504 C CA . VAL A 1 205 ? -17.366 10.266 38.647 1.00 98.06 205 VAL A CA 1
ATOM 1505 C C . VAL A 1 205 ? -17.532 11.393 37.643 1.00 98.06 205 VAL A C 1
ATOM 1507 O O . VAL A 1 205 ? -18.503 12.148 37.694 1.00 98.06 205 VAL A O 1
ATOM 1510 N N . THR A 1 206 ? -16.563 11.549 36.749 1.00 98.25 206 THR A N 1
ATOM 1511 C CA . THR A 1 206 ? -16.652 12.548 35.673 1.00 98.25 206 THR A CA 1
ATOM 1512 C C . THR A 1 206 ? -17.696 12.148 34.627 1.00 98.25 206 THR A C 1
ATOM 1514 O O . THR A 1 206 ? -18.031 10.969 34.488 1.00 98.25 206 THR A O 1
ATOM 1517 N N . ALA A 1 207 ? -18.212 13.131 33.883 1.00 98.00 207 ALA A N 1
ATOM 1518 C CA . ALA A 1 207 ? -19.074 12.868 32.732 1.00 98.00 207 ALA A CA 1
ATOM 1519 C C . ALA A 1 207 ? -18.349 11.979 31.708 1.00 98.00 207 ALA A C 1
ATOM 1521 O O . ALA A 1 207 ? -17.115 11.947 31.672 1.00 98.00 207 ALA A O 1
ATOM 1522 N N . GLY A 1 208 ? -19.100 11.260 30.883 1.00 96.31 208 GLY A N 1
ATOM 1523 C CA . GLY A 1 208 ? -18.519 10.385 29.872 1.00 96.31 208 GLY A CA 1
ATOM 1524 C C . GLY A 1 208 ? -19.521 9.908 28.836 1.00 96.31 208 GLY A C 1
ATOM 1525 O O . GLY A 1 208 ? -20.693 10.282 28.874 1.00 96.31 208 GLY A O 1
ATOM 1526 N N . THR A 1 209 ? -19.012 9.115 27.897 1.00 95.12 209 THR A N 1
ATOM 1527 C CA . THR A 1 209 ? -19.738 8.649 26.712 1.00 95.12 209 THR A CA 1
ATOM 1528 C C . THR A 1 209 ? -19.490 7.159 26.479 1.00 95.12 209 THR A C 1
ATOM 1530 O O . THR A 1 209 ? -18.409 6.625 26.767 1.00 95.12 209 THR A O 1
ATOM 1533 N N . GLY A 1 210 ? -20.510 6.459 25.991 1.00 93.44 210 GLY A N 1
ATOM 1534 C CA . GLY A 1 210 ? -20.471 5.008 25.827 1.00 93.44 210 GLY A CA 1
ATOM 1535 C C . GLY A 1 210 ? -21.727 4.460 25.165 1.00 93.44 210 GLY A C 1
ATOM 1536 O O . GLY A 1 210 ? -22.516 5.195 24.567 1.00 93.44 210 GLY A O 1
ATOM 1537 N N . VAL A 1 211 ? -21.927 3.152 25.297 1.00 92.75 211 VAL A N 1
ATOM 1538 C CA . VAL A 1 211 ? -23.108 2.452 24.790 1.00 92.75 211 VAL A CA 1
ATOM 1539 C C . VAL A 1 211 ? -23.740 1.563 25.848 1.00 92.75 211 VAL A C 1
ATOM 1541 O O . VAL A 1 211 ? -23.070 0.785 26.522 1.00 92.75 211 VAL A O 1
ATOM 1544 N N . LEU A 1 212 ? -25.064 1.643 25.958 1.00 92.94 212 LEU A N 1
ATOM 1545 C CA . LEU A 1 212 ? -25.871 0.858 26.891 1.00 92.94 212 LEU A CA 1
ATOM 1546 C C . LEU A 1 212 ? -27.139 0.359 26.202 1.00 92.94 212 LEU A C 1
ATOM 1548 O O . LEU A 1 212 ? -27.677 0.994 25.295 1.00 92.94 212 LEU A O 1
ATOM 1552 N N . ARG A 1 213 ? -27.646 -0.797 26.636 1.00 92.38 213 ARG A N 1
ATOM 1553 C CA . ARG A 1 213 ? -28.947 -1.291 26.167 1.00 92.38 213 ARG A CA 1
ATOM 1554 C C . ARG A 1 213 ? -30.064 -0.635 26.961 1.00 92.38 213 ARG A C 1
ATOM 1556 O O . ARG A 1 213 ? -29.975 -0.509 28.178 1.00 92.38 213 ARG A O 1
ATOM 1563 N N . SER A 1 214 ? -31.162 -0.313 26.282 1.00 90.62 214 SER A N 1
ATOM 1564 C CA . SER A 1 214 ? -32.346 0.277 26.921 1.00 90.62 214 SER A CA 1
ATOM 1565 C C . SER A 1 214 ? -33.105 -0.675 27.855 1.00 90.62 214 SER A C 1
ATOM 1567 O O . SER A 1 214 ? -33.948 -0.230 28.631 1.00 90.62 214 SER A O 1
ATOM 1569 N N . ALA A 1 215 ? -32.817 -1.980 27.794 1.00 90.31 215 ALA A N 1
ATOM 1570 C CA . ALA A 1 215 ? -33.260 -2.969 28.775 1.00 90.31 215 ALA A CA 1
ATOM 1571 C C . ALA A 1 215 ? -32.303 -4.171 28.827 1.00 90.31 215 ALA A C 1
ATOM 1573 O O . ALA A 1 215 ? -31.515 -4.383 27.902 1.00 90.31 215 ALA A O 1
ATOM 1574 N N . ALA A 1 216 ? -32.429 -4.997 29.869 1.00 88.94 216 ALA A N 1
ATOM 1575 C CA . ALA A 1 216 ? -31.616 -6.192 30.122 1.00 88.94 216 ALA A CA 1
ATOM 1576 C C . ALA A 1 216 ? -31.999 -7.402 29.239 1.00 88.94 216 ALA A C 1
ATOM 1578 O O . ALA A 1 216 ? -32.264 -8.497 29.732 1.00 88.94 216 ALA A O 1
ATOM 1579 N N . THR A 1 217 ? -32.052 -7.213 27.921 1.00 88.94 217 THR A N 1
ATOM 1580 C CA . THR A 1 217 ? -32.202 -8.299 26.942 1.00 88.94 217 THR A CA 1
ATOM 1581 C C . THR A 1 217 ? -31.155 -8.159 25.842 1.00 88.94 217 THR A C 1
ATOM 1583 O O . THR A 1 217 ? -30.704 -7.068 25.518 1.00 88.94 217 THR A O 1
ATOM 1586 N N . VAL A 1 218 ? -30.737 -9.273 25.249 1.00 85.50 218 VAL A N 1
ATOM 1587 C CA . VAL A 1 218 ? -29.745 -9.273 24.160 1.00 85.50 218 VAL A CA 1
ATOM 1588 C C . VAL A 1 218 ? -30.299 -8.703 22.851 1.00 85.50 218 VAL A C 1
ATOM 1590 O O . VAL A 1 218 ? -29.536 -8.369 21.948 1.00 85.50 218 VAL A O 1
ATOM 1593 N N . THR A 1 219 ? -31.623 -8.573 22.749 1.00 90.25 219 THR A N 1
ATOM 1594 C CA . THR A 1 219 ? -32.315 -8.080 21.551 1.00 90.25 219 THR A CA 1
ATOM 1595 C C . THR A 1 219 ? -32.662 -6.598 21.612 1.00 90.25 219 THR A C 1
ATOM 1597 O O . THR A 1 219 ? -33.108 -6.046 20.609 1.00 90.25 219 THR A O 1
ATOM 1600 N N . THR A 1 220 ? -32.512 -5.938 22.764 1.00 89.62 220 THR A N 1
ATOM 1601 C CA . THR A 1 220 ? -32.779 -4.499 22.859 1.00 89.62 220 THR A CA 1
ATOM 1602 C C . THR A 1 220 ? -31.696 -3.713 22.161 1.00 89.62 220 THR A C 1
ATOM 1604 O O . THR A 1 220 ? -30.520 -4.083 22.179 1.00 89.62 220 THR A O 1
ATOM 1607 N N . GLN A 1 221 ? -32.122 -2.610 21.554 1.00 89.38 221 GLN A N 1
ATOM 1608 C CA . GLN A 1 221 ? -31.246 -1.694 20.851 1.00 89.38 221 GLN A CA 1
ATOM 1609 C C . GLN A 1 221 ? -30.106 -1.223 21.764 1.00 89.38 221 GLN A C 1
ATOM 1611 O O . GLN A 1 221 ? -30.328 -0.867 22.925 1.00 89.38 221 GLN A O 1
ATOM 1616 N N . LEU A 1 222 ? -28.894 -1.237 21.210 1.00 89.88 222 LEU A N 1
ATOM 1617 C CA . LEU A 1 222 ? -27.730 -0.583 21.785 1.00 89.88 222 LEU A CA 1
ATOM 1618 C C . LEU A 1 222 ? -27.857 0.920 21.505 1.00 89.88 222 LEU A C 1
ATOM 1620 O O . LEU A 1 222 ? -28.026 1.316 20.350 1.00 89.88 222 LEU A O 1
ATOM 1624 N N . LEU A 1 223 ? -27.838 1.741 22.547 1.00 91.50 223 LEU A N 1
ATOM 1625 C CA . LEU A 1 223 ? -27.964 3.190 22.441 1.00 91.50 223 LEU A CA 1
ATOM 1626 C C . LEU A 1 223 ? -26.622 3.837 22.750 1.00 91.50 223 LEU A C 1
ATOM 1628 O O . LEU A 1 223 ? -25.981 3.464 23.730 1.00 91.50 223 LEU A O 1
ATOM 1632 N N . PHE A 1 224 ? -26.236 4.817 21.935 1.00 92.00 224 PHE A N 1
ATOM 1633 C CA . PHE A 1 224 ? -25.170 5.754 22.273 1.00 92.00 224 PHE A CA 1
ATOM 1634 C C . PHE A 1 224 ? -25.691 6.713 23.328 1.00 92.00 224 PHE A C 1
ATOM 1636 O O . PHE A 1 224 ? -26.805 7.232 23.197 1.00 92.00 224 PHE A O 1
ATOM 1643 N N . ILE A 1 225 ? -24.910 6.901 24.382 1.00 94.62 225 ILE A N 1
ATOM 1644 C CA . ILE A 1 225 ? -25.331 7.678 25.533 1.00 94.62 225 ILE A CA 1
ATOM 1645 C C . ILE A 1 225 ? -24.203 8.555 26.067 1.00 94.62 225 ILE A C 1
ATOM 1647 O O . ILE A 1 225 ? -23.037 8.158 26.065 1.00 94.62 225 ILE A O 1
ATOM 1651 N N . ASP A 1 226 ? -24.602 9.698 26.616 1.00 95.94 226 ASP A N 1
ATOM 1652 C CA . ASP A 1 226 ? -23.766 10.544 27.458 1.00 95.94 226 ASP A CA 1
ATOM 1653 C C . ASP A 1 226 ? -24.320 10.478 28.885 1.00 95.94 226 ASP A C 1
ATOM 1655 O O . ASP A 1 226 ? -25.534 10.594 29.082 1.00 95.94 226 ASP A O 1
ATOM 1659 N N . TRP A 1 227 ? -23.460 10.298 29.889 1.00 97.38 227 TRP A N 1
ATOM 1660 C CA . TRP A 1 227 ? -23.854 10.413 31.298 1.00 97.38 227 TRP A CA 1
ATOM 1661 C C . TRP A 1 227 ? -23.250 11.669 31.932 1.00 97.38 227 TRP A C 1
ATOM 1663 O O . TRP A 1 227 ? -22.095 12.023 31.658 1.00 97.38 227 TRP A O 1
ATOM 1673 N N . PRO A 1 228 ? -24.003 12.360 32.804 1.00 97.62 228 PRO A N 1
ATOM 1674 C CA . PRO A 1 228 ? -23.493 13.519 33.518 1.00 97.62 228 PRO A CA 1
ATOM 1675 C C . PRO A 1 228 ? -22.475 13.103 34.587 1.00 97.62 228 PRO A C 1
ATOM 1677 O O . PRO A 1 228 ? -22.420 11.953 35.023 1.00 97.62 228 PRO A O 1
ATOM 1680 N N . ALA A 1 229 ? -21.683 14.068 35.056 1.00 97.69 229 ALA A N 1
ATOM 1681 C CA . ALA A 1 229 ? -20.836 13.855 36.221 1.00 97.69 229 ALA A CA 1
ATOM 1682 C C . ALA A 1 229 ? -21.695 13.595 37.473 1.00 97.69 229 ALA A C 1
ATOM 1684 O O . ALA A 1 229 ? -22.717 14.253 37.679 1.00 97.69 229 ALA A O 1
ATOM 1685 N N . SER A 1 230 ? -21.245 12.681 38.331 1.00 98.06 230 SER A N 1
ATOM 1686 C CA . SER A 1 230 ? -21.872 12.357 39.616 1.00 98.06 230 SER A CA 1
ATOM 1687 C C . SER A 1 230 ? -20.874 12.589 40.744 1.00 98.06 230 SER A C 1
ATOM 1689 O O . SER A 1 230 ? -19.737 12.128 40.677 1.00 98.06 230 SER A O 1
ATOM 1691 N N . ALA A 1 231 ? -21.266 13.323 41.781 1.00 97.81 231 ALA A N 1
ATOM 1692 C CA . ALA A 1 231 ? -20.370 13.721 42.863 1.00 97.81 231 ALA A CA 1
ATOM 1693 C C . ALA A 1 231 ? -20.867 13.230 44.223 1.00 97.81 231 ALA A C 1
ATOM 1695 O O . ALA A 1 231 ? -22.068 13.137 44.465 1.00 97.81 231 ALA A O 1
ATOM 1696 N N . GLY A 1 232 ? -19.929 12.969 45.135 1.00 96.25 232 GLY A N 1
ATOM 1697 C CA . GLY A 1 232 ? -20.252 12.639 46.521 1.00 96.25 232 GLY A CA 1
ATOM 1698 C C . GLY A 1 232 ? -20.854 11.245 46.722 1.00 96.25 232 GLY A C 1
ATOM 1699 O O . GLY A 1 232 ? -21.559 11.030 47.708 1.00 96.25 232 GLY A O 1
ATOM 1700 N N . ASN A 1 233 ? -20.564 10.281 45.850 1.00 97.00 233 ASN A N 1
ATOM 1701 C CA . ASN A 1 233 ? -21.069 8.913 45.980 1.00 97.00 233 ASN A CA 1
ATOM 1702 C C . ASN A 1 233 ? -20.404 8.217 47.176 1.00 97.00 233 ASN A C 1
ATOM 1704 O O . ASN A 1 233 ? -19.194 7.998 47.173 1.00 97.00 233 ASN A O 1
ATOM 1708 N N . ALA A 1 234 ? -21.174 7.902 48.218 1.00 96.94 234 ALA A N 1
ATOM 1709 C CA . ALA A 1 234 ? -20.637 7.388 49.476 1.00 96.94 234 ALA A CA 1
ATOM 1710 C C . ALA A 1 234 ? -20.232 5.903 49.397 1.00 96.94 234 ALA A C 1
ATOM 1712 O O . ALA A 1 234 ? -21.003 5.039 48.974 1.00 96.94 234 ALA A O 1
ATOM 1713 N N . ILE A 1 235 ? -19.050 5.598 49.927 1.00 96.56 235 ILE A N 1
ATOM 1714 C CA . ILE A 1 235 ? -18.491 4.262 50.134 1.00 96.56 235 ILE A CA 1
ATOM 1715 C C . ILE A 1 235 ? -18.262 4.084 51.642 1.00 96.56 235 ILE A C 1
ATOM 1717 O O . ILE A 1 235 ? -17.203 4.437 52.166 1.00 96.56 235 ILE A O 1
ATOM 1721 N N . PRO A 1 236 ? -19.256 3.555 52.381 1.00 96.06 236 PRO A N 1
ATOM 1722 C CA . PRO A 1 236 ? -19.115 3.332 53.814 1.00 96.06 236 PRO A CA 1
ATOM 1723 C C . PRO A 1 236 ? -17.906 2.454 54.158 1.00 96.06 236 PRO A C 1
ATOM 1725 O O . PRO A 1 236 ? -17.572 1.513 53.431 1.00 96.06 236 PRO A O 1
ATOM 1728 N N . VAL A 1 237 ? -17.283 2.734 55.304 1.00 95.94 237 VAL A N 1
ATOM 1729 C CA . VAL A 1 237 ? -16.101 2.007 55.788 1.00 95.94 237 VAL A CA 1
ATOM 1730 C C . VAL A 1 237 ? -16.382 0.506 55.879 1.00 95.94 237 VAL A C 1
ATOM 1732 O O . VAL A 1 237 ? -17.407 0.085 56.413 1.00 95.94 237 VAL A O 1
ATOM 1735 N N . GLY A 1 238 ? -15.449 -0.299 55.366 1.00 95.38 238 GLY A N 1
ATOM 1736 C CA . GLY A 1 238 ? -15.544 -1.760 55.388 1.00 95.38 238 GLY A CA 1
ATOM 1737 C C . GLY A 1 238 ? -16.560 -2.342 54.402 1.00 95.38 238 GLY A C 1
ATOM 1738 O O . GLY A 1 238 ? -16.911 -3.512 54.531 1.00 95.38 238 GLY A O 1
ATOM 1739 N N . THR A 1 239 ? -17.041 -1.555 53.432 1.00 97.50 239 THR A N 1
ATOM 1740 C CA . THR A 1 239 ? -17.965 -2.025 52.388 1.00 97.50 239 THR A CA 1
ATOM 1741 C C . THR A 1 239 ? -17.341 -1.956 50.997 1.00 97.50 239 THR A C 1
ATOM 1743 O O . THR A 1 239 ? -16.429 -1.170 50.746 1.00 97.50 239 THR A O 1
ATOM 1746 N N . THR A 1 240 ? -17.857 -2.772 50.077 1.00 95.50 240 THR A N 1
ATOM 1747 C CA . THR A 1 240 ? -17.561 -2.693 48.642 1.00 95.50 240 THR A CA 1
ATOM 1748 C C . THR A 1 240 ? -18.785 -2.143 47.922 1.00 95.50 240 THR A C 1
ATOM 1750 O O . THR A 1 240 ? -19.913 -2.560 48.195 1.00 95.50 240 THR A O 1
ATOM 1753 N N . ARG A 1 241 ? -18.572 -1.206 46.997 1.00 95.94 241 ARG A N 1
ATOM 1754 C CA . ARG A 1 241 ? -19.609 -0.660 46.117 1.00 95.94 241 ARG A CA 1
ATOM 1755 C C . ARG A 1 241 ? -19.215 -0.904 44.666 1.00 95.94 241 ARG A C 1
ATOM 1757 O O . ARG A 1 241 ? -18.034 -0.856 44.337 1.00 95.94 241 ARG A O 1
ATOM 1764 N N . TYR A 1 242 ? -20.214 -1.153 43.828 1.00 95.25 242 TYR A N 1
ATOM 1765 C CA . TYR A 1 242 ? -20.065 -1.196 42.379 1.00 95.25 242 TYR A CA 1
ATOM 1766 C C . TYR A 1 242 ? -20.629 0.103 41.825 1.00 95.25 242 TYR A C 1
ATOM 1768 O O . TYR A 1 242 ? -21.719 0.510 42.221 1.00 95.25 242 TYR A O 1
ATOM 1776 N N . ILE A 1 243 ? -19.862 0.744 40.954 1.00 94.69 243 ILE A N 1
ATOM 1777 C CA . ILE A 1 243 ? -20.251 1.966 40.261 1.00 94.69 243 ILE A CA 1
ATOM 1778 C C . ILE A 1 243 ? -20.415 1.593 38.799 1.00 94.69 243 ILE A C 1
ATOM 1780 O O . ILE A 1 243 ? -19.554 0.915 38.235 1.00 94.69 243 ILE A O 1
ATOM 1784 N N . GLY A 1 244 ? -21.528 1.993 38.207 1.00 94.75 244 GLY A N 1
ATOM 1785 C CA . GLY A 1 244 ? -21.839 1.708 36.819 1.00 94.75 244 GLY A CA 1
ATOM 1786 C C . GLY A 1 244 ? -22.779 2.767 36.284 1.00 94.75 244 GLY A C 1
ATOM 1787 O O . GLY A 1 244 ? -23.384 3.499 37.051 1.00 94.75 244 GLY A O 1
ATOM 1788 N N . VAL A 1 245 ? -22.887 2.846 34.966 1.00 95.44 245 VAL A N 1
ATOM 1789 C CA . VAL A 1 245 ? -23.859 3.724 34.323 1.00 95.44 245 VAL A CA 1
ATOM 1790 C C . VAL A 1 245 ? -25.119 2.909 34.062 1.00 95.44 245 VAL A C 1
ATOM 1792 O O . VAL A 1 245 ? -25.039 1.801 33.525 1.00 95.44 245 VAL A O 1
ATOM 1795 N N . GLU A 1 246 ? -26.279 3.439 34.432 1.00 94.81 246 GLU A N 1
ATOM 1796 C CA . GLU A 1 246 ? -27.568 2.824 34.139 1.00 94.81 246 GLU A CA 1
ATOM 1797 C C . GLU A 1 246 ? -28.410 3.670 33.186 1.00 94.81 246 GLU A C 1
ATOM 1799 O O . GLU A 1 246 ? -28.345 4.901 33.145 1.00 94.81 246 GLU A O 1
ATOM 1804 N N . TRP A 1 247 ? -29.242 2.978 32.411 1.00 94.56 247 TRP A N 1
ATOM 1805 C CA . TRP A 1 247 ? -30.233 3.612 31.557 1.00 94.56 247 TRP A CA 1
ATOM 1806 C C . TRP A 1 247 ? -31.509 3.920 32.352 1.00 94.56 247 TRP A C 1
ATOM 1808 O O . TRP A 1 247 ? -32.337 3.033 32.567 1.00 94.56 247 TRP A O 1
ATOM 1818 N N . ASN A 1 248 ? -31.709 5.184 32.742 1.00 93.81 248 ASN A N 1
ATOM 1819 C CA . ASN A 1 248 ? -32.904 5.631 33.464 1.00 93.81 248 ASN A CA 1
ATOM 1820 C C . ASN A 1 248 ? -33.896 6.348 32.527 1.00 93.81 248 ASN A C 1
ATOM 1822 O O . ASN A 1 248 ? -34.007 7.571 32.496 1.00 93.81 248 ASN A O 1
ATOM 1826 N N . MET A 1 249 ? -34.605 5.557 31.712 1.00 92.00 249 MET A N 1
ATOM 1827 C CA . MET A 1 249 ? -35.715 6.009 30.850 1.00 92.00 249 MET A CA 1
ATOM 1828 C C . MET A 1 249 ? -35.390 7.193 29.916 1.00 92.00 249 MET A C 1
ATOM 1830 O O . MET A 1 249 ? -36.218 8.082 29.723 1.00 92.00 249 MET A O 1
ATOM 1834 N N . GLY A 1 250 ? -34.203 7.209 29.308 1.00 91.88 250 GLY A N 1
ATOM 1835 C CA . GLY A 1 250 ? -33.776 8.314 28.438 1.00 91.88 250 GLY A CA 1
ATOM 1836 C C . GLY A 1 250 ? -32.773 9.264 29.077 1.00 91.88 250 GLY A C 1
ATOM 1837 O O . GLY A 1 250 ? -32.213 10.096 28.370 1.00 91.88 250 GLY A O 1
ATOM 1838 N N . VAL A 1 251 ? -32.524 9.133 30.381 1.00 94.50 251 VAL A N 1
ATOM 1839 C CA . VAL A 1 251 ? -31.559 9.955 31.115 1.00 94.50 251 VAL A CA 1
ATOM 1840 C C . VAL A 1 251 ? -30.518 9.035 31.753 1.00 94.50 251 VAL A C 1
ATOM 1842 O O . VAL A 1 251 ? -30.736 8.544 32.854 1.00 94.50 251 VAL A O 1
ATOM 1845 N N . PRO A 1 252 ? -29.410 8.726 31.066 1.00 96.06 252 PRO A N 1
ATOM 1846 C CA . PRO A 1 252 ? -28.323 7.957 31.658 1.00 96.06 252 PRO A CA 1
ATOM 1847 C C . PRO A 1 252 ? -27.805 8.602 32.945 1.00 96.06 252 PRO A C 1
ATOM 1849 O O . PRO A 1 252 ? -27.680 9.825 33.024 1.00 96.06 252 PRO A O 1
ATOM 1852 N N . GLN A 1 253 ? -27.479 7.782 33.940 1.00 96.19 253 GLN A N 1
ATOM 1853 C CA . GLN A 1 253 ? -26.926 8.244 35.213 1.00 96.19 253 GLN A CA 1
ATOM 1854 C C . GLN A 1 253 ? -25.900 7.257 35.763 1.00 96.19 253 GLN A C 1
ATOM 1856 O O . GLN A 1 253 ? -25.873 6.098 35.354 1.00 96.19 253 GLN A O 1
ATOM 1861 N N . VAL A 1 254 ? -25.056 7.752 36.666 1.00 95.50 254 VAL A N 1
ATOM 1862 C CA . VAL A 1 254 ? -24.040 6.991 37.407 1.00 95.50 254 VAL A CA 1
ATOM 1863 C C . VAL A 1 254 ? -24.595 6.546 38.754 1.00 95.50 254 VAL A C 1
ATOM 1865 O O . VAL A 1 254 ? -25.270 7.393 39.383 1.00 95.50 254 VAL A O 1
#

Secondary structure (DSSP, 8-state):
--PPP---THHHHHHHHHHHHHHHHHHHHHHTTT-------------S----------------STT-EEEEETTEEEE--EEEEETTEEEEE--EEEEPPSSSEEEEEE-TTS-EEEESS-PPTT-EEEEEEEEETTEEEEEEE-TT---TTS--S---TTTSB----TT-S--BHHHHHHHHHSSSEEEE--EEEEETTEEEE--EEEEEESSSSTTSPEEEEEE--EEEEE--TT-------EEETTEEE-

Foldseek 3Di:
DDDDPPPDPVVPVVVVVVVVVVVVVVVVVQVVVVDQDDDDDDPDPDPDDDPPPDPPPRPPPPPVQAQPWDWPWFQKIWGAWHWDDFPNDIATGHTDIDGDDAQAKWFWWQAPVRDIDTDRPDDDARTQTAWIWGHYPRTTDDIGGCNVPDPPHRCPVDDDQQNAFDDDDPPDPDTTRVSVVCQVPDPFFDDFQDWDDPPPQFIKTAKGWGWDFLDPDPPGDIDTDIEHIDTGHHDDPPDDDDDDWDNDPPHIYD